Protein AF-A0A4R8XAH1-F1 (afdb_monomer)

Secondary structure (DSSP, 8-state):
-HHHHHHHHH-TT-EES--STTPPEEPHHHHHHHHHHHHHHHHHSSSS----PPEES-HHHHHHHHHHHHHHHHHHHHHHHHHT-TTSTTHHHHHIIIIIIHHHHHHHHHGGGEE------THHHHHHHHHHHHHHIIIIISTTS-----TTS-HHHHHHHHHHHIIIIIIIHIIIIIIIIHHHHHHHHHHHHHHHHHHHHHHHTT--S-SSSS-HHHHHHHHHHHHHHHHH---S-------------

Mean predicted aligned error: 6.88 Å

Nearest PDB structures (foldseek):
  5jdl-assembly1_A  TM=2.296E-01  e=1.763E+00  Methanocaldococcus jannaschii DSM 2661

Structure (mmCIF, N/CA/C/O backbone):
data_AF-A0A4R8XAH1-F1
#
_entry.id   AF-A0A4R8XAH1-F1
#
loop_
_atom_site.group_PDB
_atom_site.id
_atom_site.type_symbol
_atom_site.label_atom_id
_atom_site.label_alt_id
_atom_site.label_comp_id
_atom_site.label_asym_id
_atom_site.label_entity_id
_atom_site.label_seq_id
_atom_site.pdbx_PDB_ins_code
_atom_site.Cartn_x
_atom_site.Cartn_y
_atom_site.Cartn_z
_atom_site.occupancy
_atom_site.B_iso_or_equiv
_atom_site.auth_seq_id
_atom_site.auth_comp_id
_atom_site.auth_asym_id
_atom_site.auth_atom_id
_atom_site.pdbx_PDB_model_num
ATOM 1 N N . MET A 1 1 ? -11.622 -10.767 -10.152 1.00 80.31 1 MET A N 1
ATOM 2 C CA . MET A 1 1 ? -11.996 -11.753 -11.192 1.00 80.31 1 MET A CA 1
ATOM 3 C C . MET A 1 1 ? -11.920 -11.150 -12.585 1.00 80.31 1 MET A C 1
ATOM 5 O O . MET A 1 1 ? -11.082 -11.608 -13.341 1.00 80.31 1 MET A O 1
ATOM 9 N N . LEU A 1 2 ? -12.671 -10.087 -12.905 1.00 91.75 2 LEU A N 1
ATOM 10 C CA . LEU A 1 2 ? -12.600 -9.442 -14.227 1.00 91.75 2 LEU A CA 1
ATOM 11 C C . LEU A 1 2 ? -11.176 -9.015 -14.633 1.00 91.75 2 LEU A C 1
ATOM 13 O O . LEU A 1 2 ? -10.730 -9.377 -15.710 1.00 91.75 2 LEU A O 1
ATOM 17 N N . ALA A 1 3 ? -10.437 -8.334 -13.748 1.00 90.75 3 ALA A N 1
ATOM 18 C CA . ALA A 1 3 ? -9.044 -7.949 -14.010 1.00 90.75 3 ALA A CA 1
ATOM 19 C C . ALA A 1 3 ? -8.142 -9.155 -14.341 1.00 90.75 3 ALA A C 1
ATOM 21 O O . ALA A 1 3 ? -7.347 -9.101 -15.268 1.00 90.75 3 ALA A O 1
ATOM 22 N N . LEU A 1 4 ? -8.315 -10.280 -13.639 1.00 90.81 4 LEU A N 1
ATOM 23 C CA . LEU A 1 4 ? -7.555 -11.498 -13.923 1.00 90.81 4 LEU A CA 1
ATOM 24 C C . LEU A 1 4 ? -7.918 -12.077 -15.296 1.00 90.81 4 LEU A C 1
ATOM 26 O O . LEU A 1 4 ? -7.029 -12.478 -16.031 1.00 90.81 4 LEU A O 1
ATOM 30 N N . ILE A 1 5 ? -9.205 -12.085 -15.657 1.00 93.56 5 ILE A N 1
ATOM 31 C CA . ILE A 1 5 ? -9.666 -12.534 -16.980 1.00 93.56 5 ILE A CA 1
ATOM 32 C C . ILE A 1 5 ? -9.057 -11.660 -18.079 1.00 93.56 5 ILE A C 1
ATOM 34 O O . ILE A 1 5 ? -8.561 -12.191 -19.067 1.00 93.56 5 ILE A O 1
ATOM 38 N N . VAL A 1 6 ? -9.039 -10.337 -17.893 1.00 93.88 6 VAL A N 1
ATOM 39 C CA . VAL A 1 6 ? -8.390 -9.403 -18.824 1.00 93.88 6 VAL A CA 1
ATOM 40 C C . VAL A 1 6 ? -6.916 -9.761 -19.007 1.00 93.88 6 VAL A C 1
ATOM 42 O O . VAL A 1 6 ? -6.478 -9.916 -20.139 1.00 93.88 6 VAL A O 1
ATOM 45 N N . LEU A 1 7 ? -6.158 -9.968 -17.925 1.00 93.19 7 LEU A N 1
ATOM 46 C CA . LEU A 1 7 ? -4.738 -10.321 -18.046 1.00 93.19 7 LEU A CA 1
ATOM 47 C C . LEU A 1 7 ? -4.526 -11.690 -18.702 1.00 93.19 7 LEU A C 1
ATOM 49 O O . LEU A 1 7 ? -3.669 -11.826 -19.564 1.00 93.19 7 LEU A O 1
ATOM 53 N N . LEU A 1 8 ? -5.333 -12.692 -18.348 1.00 92.62 8 LEU A N 1
ATOM 54 C CA . LEU A 1 8 ? -5.240 -14.032 -18.935 1.00 92.62 8 LEU A CA 1
ATOM 55 C C . LEU A 1 8 ? -5.605 -14.070 -20.425 1.00 92.62 8 LEU A C 1
ATOM 57 O O . LEU A 1 8 ? -5.234 -15.019 -21.107 1.00 92.62 8 LEU A O 1
ATOM 61 N N . THR A 1 9 ? -6.340 -13.074 -20.925 1.00 92.62 9 THR A N 1
ATOM 62 C CA . THR A 1 9 ? -6.784 -13.014 -22.326 1.00 92.62 9 THR A CA 1
ATOM 63 C C . THR A 1 9 ? -5.953 -12.061 -23.177 1.00 92.62 9 THR A C 1
ATOM 65 O O . THR A 1 9 ? -5.678 -12.376 -24.329 1.00 92.62 9 THR A O 1
ATOM 68 N N . LEU A 1 10 ? -5.547 -10.913 -22.627 1.00 93.00 10 LEU A N 1
ATOM 69 C CA . LEU A 1 10 ? -4.874 -9.835 -23.362 1.00 93.00 10 LEU A CA 1
ATOM 70 C C . LEU A 1 10 ? -3.373 -9.707 -23.039 1.00 93.00 10 LEU A C 1
ATOM 72 O O . LEU A 1 10 ? -2.666 -8.963 -23.714 1.00 93.00 10 LEU A O 1
ATOM 76 N N . SER A 1 11 ? -2.883 -10.424 -22.024 1.00 90.44 11 SER A N 1
ATOM 77 C CA . SER A 1 11 ? -1.490 -10.394 -21.548 1.00 90.44 11 SER A CA 1
ATOM 78 C C . SER A 1 11 ? -0.994 -11.803 -21.211 1.00 90.44 11 SER A C 1
ATOM 80 O O . SER A 1 11 ? -0.525 -12.077 -20.105 1.00 90.44 11 SER A O 1
ATOM 82 N N . THR A 1 12 ? -1.118 -12.721 -22.172 1.00 88.75 12 THR A N 1
ATOM 83 C CA . THR A 1 12 ? -0.816 -14.153 -21.989 1.00 88.75 12 THR A CA 1
ATOM 84 C C . THR A 1 12 ? 0.634 -14.425 -21.596 1.00 88.75 12 THR A C 1
ATOM 86 O O . THR A 1 12 ? 0.892 -15.354 -20.832 1.00 88.75 12 THR A O 1
ATOM 89 N N . ASP A 1 13 ? 1.566 -13.595 -22.062 1.00 89.06 13 ASP A N 1
ATOM 90 C CA . ASP A 1 13 ? 3.002 -13.764 -21.810 1.00 89.06 13 ASP A CA 1
ATOM 91 C C . ASP A 1 13 ? 3.431 -13.244 -20.427 1.00 89.06 13 ASP A C 1
ATOM 93 O O . ASP A 1 13 ? 4.529 -13.543 -19.956 1.00 89.06 13 ASP A O 1
ATOM 97 N N . GLY A 1 14 ? 2.563 -12.491 -19.744 1.00 91.94 14 GLY A N 1
ATOM 98 C CA . GLY A 1 14 ? 2.866 -11.844 -18.473 1.00 91.94 14 GLY A CA 1
ATOM 99 C C . GLY A 1 14 ? 2.637 -10.338 -18.491 1.00 91.94 14 GLY A C 1
ATOM 100 O O . GLY A 1 14 ? 1.970 -9.797 -19.370 1.00 91.94 14 GLY A O 1
ATOM 101 N N . ILE A 1 15 ? 3.196 -9.657 -17.492 1.00 92.50 15 ILE A N 1
ATOM 102 C CA . ILE A 1 15 ? 3.097 -8.202 -17.329 1.00 92.50 15 ILE A CA 1
ATOM 103 C C . ILE A 1 15 ? 4.453 -7.598 -16.967 1.00 92.50 15 ILE A C 1
ATOM 105 O O . ILE A 1 15 ? 5.269 -8.244 -16.306 1.00 92.50 15 ILE A O 1
ATOM 109 N N . ARG A 1 16 ? 4.685 -6.338 -17.341 1.00 90.38 16 ARG A N 1
ATOM 110 C CA . ARG A 1 16 ? 5.861 -5.586 -16.872 1.00 90.38 16 ARG A CA 1
ATOM 111 C C . ARG A 1 16 ? 5.636 -5.050 -15.465 1.00 90.38 16 ARG A C 1
ATOM 113 O O . ARG A 1 16 ? 4.587 -4.468 -15.176 1.00 90.38 16 ARG A O 1
ATOM 120 N N . GLN A 1 17 ? 6.629 -5.229 -14.600 1.00 85.25 17 GLN A N 1
ATOM 121 C CA . GLN A 1 17 ? 6.599 -4.735 -13.218 1.00 85.25 17 GLN A CA 1
ATOM 122 C C . GLN A 1 17 ? 7.197 -3.327 -13.075 1.00 85.25 17 GLN A C 1
ATOM 124 O O . GLN A 1 17 ? 6.852 -2.641 -12.121 1.00 85.25 17 GLN A O 1
ATOM 129 N N . SER A 1 18 ? 8.022 -2.880 -14.031 1.00 82.44 18 SER A N 1
ATOM 130 C CA . SER A 1 18 ? 8.562 -1.514 -14.094 1.00 82.44 18 SER A CA 1
ATOM 131 C C . SER A 1 18 ? 8.273 -0.871 -15.455 1.00 82.44 18 SER A C 1
ATOM 133 O O . SER A 1 18 ? 8.141 -1.579 -16.457 1.00 82.44 18 SER A O 1
ATOM 135 N N . SER A 1 19 ? 8.148 0.457 -15.473 1.00 79.00 19 SER A N 1
ATOM 136 C CA . SER A 1 19 ? 8.124 1.296 -16.679 1.00 79.00 19 SER A CA 1
ATOM 137 C C . SER A 1 19 ? 9.520 1.539 -17.260 1.00 79.00 19 SER A C 1
ATOM 139 O O . SER A 1 19 ? 9.622 2.039 -18.379 1.00 79.00 19 SER A O 1
ATOM 141 N N . ASP A 1 20 ? 10.581 1.153 -16.542 1.00 78.56 20 ASP A N 1
ATOM 142 C CA . ASP A 1 20 ? 11.958 1.353 -16.989 1.00 78.56 20 ASP A CA 1
ATOM 143 C C . ASP A 1 20 ? 12.217 0.700 -18.358 1.00 78.56 20 ASP A C 1
ATOM 145 O O . ASP A 1 20 ? 11.811 -0.454 -18.593 1.00 78.56 20 ASP A O 1
ATOM 149 N N . PRO A 1 21 ? 12.956 1.380 -19.256 1.00 75.25 21 PRO A N 1
ATOM 150 C CA . PRO A 1 21 ? 13.357 0.810 -20.531 1.00 75.25 21 PRO A CA 1
ATOM 151 C C . PRO A 1 21 ? 14.051 -0.546 -20.356 1.00 75.25 21 PRO A C 1
ATOM 153 O O . PRO A 1 21 ? 15.011 -0.689 -19.603 1.00 75.25 21 PRO A O 1
ATOM 156 N N . GLY A 1 22 ? 13.566 -1.560 -21.075 1.00 78.12 22 GLY A N 1
ATOM 157 C CA . GLY A 1 22 ? 14.123 -2.913 -21.013 1.00 78.12 22 GLY A CA 1
ATOM 158 C C . GLY A 1 22 ? 13.627 -3.769 -19.843 1.00 78.12 22 GLY A C 1
ATOM 159 O O . GLY A 1 22 ? 14.090 -4.903 -19.710 1.00 78.12 22 GLY A O 1
ATOM 160 N N . SER A 1 23 ? 12.668 -3.293 -19.034 1.00 83.06 23 SER A N 1
ATOM 161 C CA . SER A 1 23 ? 12.050 -4.115 -17.986 1.00 83.06 23 SER A CA 1
ATOM 162 C C . SER A 1 23 ? 11.441 -5.397 -18.583 1.00 83.06 23 SER A C 1
ATOM 164 O O . SER A 1 23 ? 10.642 -5.311 -19.530 1.00 83.06 23 SER A O 1
ATOM 166 N N . PRO A 1 24 ? 11.808 -6.592 -18.079 1.00 87.69 24 PRO A N 1
ATOM 167 C CA . PRO A 1 24 ? 11.325 -7.849 -18.628 1.00 87.69 24 PRO A CA 1
ATOM 168 C C . PRO A 1 24 ? 9.827 -8.039 -18.371 1.00 87.69 24 PRO A C 1
ATOM 170 O O . PRO A 1 24 ? 9.253 -7.518 -17.412 1.00 87.69 24 PRO A O 1
ATOM 173 N N . ILE A 1 25 ? 9.193 -8.832 -19.233 1.00 90.69 25 ILE A N 1
ATOM 174 C CA . ILE A 1 25 ? 7.833 -9.314 -18.997 1.00 90.69 25 ILE A CA 1
ATOM 175 C C . ILE A 1 25 ? 7.915 -10.441 -17.966 1.00 90.69 25 ILE A C 1
ATOM 177 O O . ILE A 1 25 ? 8.612 -11.435 -18.172 1.00 90.69 25 ILE A O 1
ATOM 181 N N . THR A 1 26 ? 7.198 -10.285 -16.857 1.00 91.81 26 THR A N 1
ATOM 182 C CA . THR A 1 26 ? 7.143 -11.276 -15.783 1.00 91.81 26 THR A CA 1
ATOM 183 C C . THR A 1 26 ? 5.902 -12.151 -15.957 1.00 91.81 26 THR A C 1
ATOM 185 O O . THR A 1 26 ? 4.788 -11.613 -15.967 1.00 91.81 26 THR A O 1
ATOM 188 N N . PRO A 1 27 ? 6.043 -13.488 -16.038 1.00 93.31 27 PRO A N 1
ATOM 189 C CA . PRO A 1 27 ? 4.903 -14.390 -16.151 1.00 93.31 27 PRO A CA 1
ATOM 190 C C . PRO A 1 27 ? 3.898 -14.197 -15.010 1.00 93.31 27 PRO A C 1
ATOM 192 O O . PRO A 1 27 ? 4.283 -14.056 -13.848 1.00 93.31 27 PRO A O 1
ATOM 195 N N . LEU A 1 28 ? 2.598 -14.261 -15.315 1.00 92.31 28 LEU A N 1
ATOM 196 C CA . LEU A 1 28 ? 1.538 -13.997 -14.330 1.00 92.31 28 LEU A CA 1
ATOM 197 C C . LEU A 1 28 ? 1.630 -14.888 -13.086 1.00 92.31 28 LEU A C 1
ATOM 199 O O . LEU A 1 28 ? 1.351 -14.426 -11.986 1.00 92.31 28 LEU A O 1
ATOM 203 N N . TRP A 1 29 ? 2.043 -16.149 -13.220 1.00 92.12 29 TRP A N 1
ATOM 204 C CA . TRP A 1 29 ? 2.173 -17.037 -12.062 1.00 92.12 29 TRP A CA 1
ATOM 205 C C . TRP A 1 29 ? 3.278 -16.578 -11.098 1.00 92.12 29 TRP A C 1
ATOM 207 O O . TRP A 1 29 ? 3.083 -16.664 -9.888 1.00 92.12 29 TRP A O 1
ATOM 217 N N . VAL A 1 30 ? 4.387 -16.023 -11.608 1.00 92.44 30 VAL A N 1
ATOM 218 C CA . VAL A 1 30 ? 5.474 -15.460 -10.783 1.00 92.44 30 VAL A CA 1
ATOM 219 C C . VAL A 1 30 ? 4.960 -14.264 -9.984 1.00 92.44 30 VAL A C 1
ATOM 221 O O . VAL A 1 30 ? 5.322 -14.087 -8.826 1.00 92.44 30 VAL A O 1
ATOM 224 N N . VAL A 1 31 ? 4.064 -13.477 -10.584 1.00 90.50 31 VAL A N 1
ATOM 225 C CA . VAL A 1 31 ? 3.416 -12.329 -9.939 1.00 90.50 31 VAL A CA 1
ATOM 226 C C . VAL A 1 31 ? 2.378 -12.767 -8.902 1.00 90.50 31 VAL A C 1
ATOM 228 O O . VAL A 1 31 ? 2.279 -12.170 -7.835 1.00 90.50 31 VAL A O 1
ATOM 231 N N . LEU A 1 32 ? 1.580 -13.791 -9.210 1.00 91.62 32 LEU A N 1
ATOM 232 C CA . LEU A 1 32 ? 0.406 -14.177 -8.422 1.00 91.62 32 LEU A CA 1
ATOM 233 C C . LEU A 1 32 ? 0.733 -15.104 -7.249 1.00 91.62 32 LEU A C 1
ATOM 235 O O . LEU A 1 32 ? 0.083 -15.019 -6.209 1.00 91.62 32 LEU A O 1
ATOM 239 N N . VAL A 1 33 ? 1.713 -15.999 -7.389 1.00 93.44 33 VAL A N 1
ATOM 240 C CA . VAL A 1 33 ? 2.021 -17.005 -6.360 1.00 93.44 33 VAL A CA 1
ATOM 241 C C . VAL A 1 33 ? 2.443 -16.366 -5.028 1.00 93.44 33 VAL A C 1
ATOM 243 O O . VAL A 1 33 ? 1.825 -16.712 -4.018 1.00 93.44 33 VAL A O 1
ATOM 246 N N . PRO A 1 34 ? 3.401 -15.415 -4.968 1.00 93.00 34 PRO A N 1
ATOM 247 C CA . PRO A 1 34 ? 3.800 -14.801 -3.701 1.00 93.00 34 PRO A CA 1
ATOM 248 C C . PRO A 1 34 ? 2.637 -14.158 -2.919 1.00 93.00 34 PRO A C 1
ATOM 250 O O . PRO A 1 34 ? 2.467 -14.504 -1.745 1.00 93.00 34 PRO A O 1
ATOM 253 N N . PRO A 1 35 ? 1.791 -13.280 -3.504 1.00 91.12 35 PRO A N 1
ATOM 254 C CA . PRO A 1 35 ? 0.674 -12.701 -2.767 1.00 91.12 35 PRO A CA 1
ATOM 255 C C . PRO A 1 35 ? -0.415 -13.725 -2.426 1.00 91.12 35 PRO A C 1
ATOM 257 O O . PRO A 1 35 ? -0.992 -13.631 -1.347 1.00 91.12 35 PRO A O 1
ATOM 260 N N . LEU A 1 36 ? -0.682 -14.733 -3.269 1.00 91.81 36 LEU A N 1
ATOM 261 C CA . LEU A 1 36 ? -1.642 -15.797 -2.938 1.00 91.81 36 LEU A CA 1
ATOM 262 C C . LEU A 1 36 ? -1.184 -16.626 -1.731 1.00 91.81 36 LEU A C 1
ATOM 264 O O . LEU A 1 36 ? -1.990 -16.914 -0.841 1.00 91.81 36 LEU A O 1
ATOM 268 N N . VAL A 1 37 ? 0.104 -16.975 -1.670 1.00 93.69 37 VAL A N 1
ATOM 269 C CA . VAL A 1 37 ? 0.693 -17.675 -0.521 1.00 93.69 37 VAL A CA 1
ATOM 270 C C . VAL A 1 37 ? 0.647 -16.790 0.719 1.00 93.69 37 VAL A C 1
ATOM 272 O O . VAL A 1 37 ? 0.203 -17.248 1.769 1.00 93.69 37 VAL A O 1
ATOM 275 N N . ALA A 1 38 ? 1.027 -15.516 0.603 1.00 91.12 38 ALA A N 1
ATOM 276 C CA . ALA A 1 38 ? 0.974 -14.576 1.716 1.00 91.12 38 ALA A CA 1
ATOM 277 C C . ALA A 1 38 ? -0.455 -14.414 2.260 1.00 91.12 38 ALA A C 1
ATOM 279 O O . ALA A 1 38 ? -0.665 -14.621 3.450 1.00 91.12 38 ALA A O 1
ATOM 280 N N . ILE A 1 39 ? -1.458 -14.172 1.404 1.00 88.44 39 ILE A N 1
ATOM 281 C CA . ILE A 1 39 ? -2.877 -14.095 1.801 1.00 88.44 39 ILE A CA 1
ATOM 282 C C . ILE A 1 39 ? -3.320 -15.383 2.507 1.00 88.44 39 ILE A C 1
ATOM 284 O O . ILE A 1 39 ? -4.016 -15.321 3.523 1.00 88.44 39 ILE A O 1
ATOM 288 N N . SER A 1 40 ? -2.911 -16.546 1.993 1.00 90.44 40 SER A N 1
ATOM 289 C CA . SER A 1 40 ? -3.240 -17.847 2.590 1.00 90.44 40 SER A CA 1
ATOM 290 C C . SER A 1 40 ? -2.624 -18.001 3.983 1.00 90.44 40 SER A C 1
ATOM 292 O O . SER A 1 40 ? -3.320 -18.370 4.927 1.00 90.44 40 SER A O 1
ATOM 294 N N . LEU A 1 41 ? -1.346 -17.645 4.143 1.00 91.31 41 LEU A N 1
ATOM 295 C CA . LEU A 1 41 ? -0.654 -17.665 5.433 1.00 91.31 41 LEU A CA 1
ATOM 296 C C . LEU A 1 41 ? -1.274 -16.687 6.426 1.00 91.31 41 LEU A C 1
ATOM 298 O O . LEU A 1 41 ? -1.468 -17.029 7.586 1.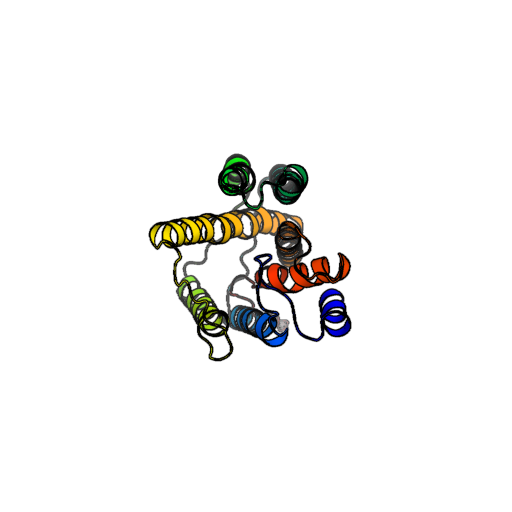00 91.31 41 LEU A O 1
AT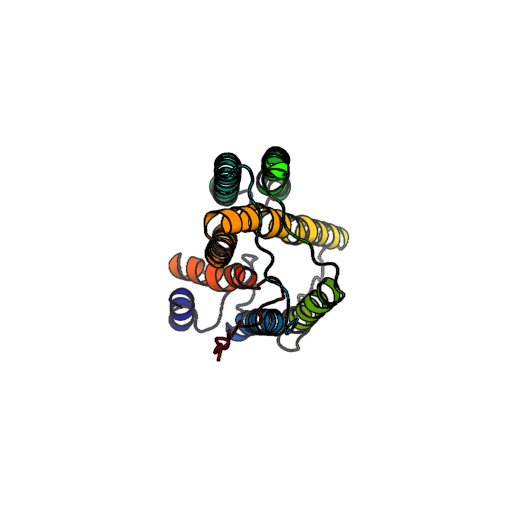OM 302 N N . THR A 1 42 ? -1.636 -15.488 5.984 1.00 87.00 42 THR A N 1
ATOM 303 C CA . THR A 1 42 ? -2.267 -14.484 6.840 1.00 87.00 42 THR A CA 1
ATOM 304 C C . THR A 1 42 ? -3.660 -14.897 7.317 1.00 87.00 42 THR A C 1
ATOM 306 O O . THR A 1 42 ? -4.097 -14.473 8.387 1.00 87.00 42 THR A O 1
ATOM 309 N N . ARG A 1 43 ? -4.363 -15.738 6.551 1.00 84.44 43 ARG A N 1
ATOM 310 C CA . ARG A 1 43 ? -5.612 -16.365 7.000 1.00 84.44 43 ARG A CA 1
ATOM 311 C C . ARG A 1 43 ? -5.386 -17.536 7.942 1.00 84.44 43 ARG A C 1
ATOM 313 O O . ARG A 1 43 ? -6.164 -17.716 8.867 1.00 84.44 43 ARG A O 1
ATOM 320 N N . ALA A 1 44 ? -4.324 -18.304 7.727 1.00 88.00 44 ALA A N 1
ATOM 321 C CA . ALA A 1 44 ? -3.985 -19.437 8.578 1.00 88.00 44 ALA A CA 1
ATOM 322 C C . ALA A 1 44 ? -3.342 -19.023 9.918 1.00 88.00 44 ALA A C 1
ATOM 324 O O . ALA A 1 44 ? -3.386 -19.790 10.881 1.00 88.00 44 ALA A O 1
ATOM 325 N N . LEU A 1 45 ? -2.722 -17.836 9.992 1.00 87.31 45 LEU A N 1
ATOM 326 C CA . LEU A 1 45 ? -1.907 -17.398 11.126 1.00 87.31 45 LEU A CA 1
ATOM 327 C C . LEU A 1 45 ? -2.420 -16.087 11.757 1.00 87.31 45 LEU A C 1
ATOM 329 O O . LEU A 1 45 ? -2.597 -15.097 11.048 1.00 87.31 45 LEU A O 1
ATOM 333 N N . PRO A 1 46 ? -2.558 -16.023 13.096 1.00 78.69 46 PRO A N 1
ATOM 334 C CA . PRO A 1 46 ? -2.701 -17.168 13.988 1.00 78.69 46 PRO A CA 1
ATOM 335 C C . PRO A 1 46 ? -4.043 -17.863 13.739 1.00 78.69 46 PRO A C 1
ATOM 337 O O . PRO A 1 46 ? -5.018 -17.228 13.344 1.00 78.69 46 PRO A O 1
ATOM 340 N N . TRP A 1 47 ? -4.099 -19.147 14.080 1.00 75.94 47 TRP A N 1
ATOM 341 C CA . TRP A 1 47 ? -5.306 -19.966 13.951 1.00 75.94 47 TRP A CA 1
ATOM 342 C C . TRP A 1 47 ? -6.534 -19.350 14.641 1.00 75.94 47 TRP A C 1
ATOM 344 O O . TRP A 1 47 ? -7.654 -19.507 14.170 1.00 75.94 47 TRP A O 1
ATOM 354 N N . SER A 1 48 ? -6.319 -18.618 15.740 1.00 70.44 48 SER A N 1
ATOM 355 C CA . SER A 1 48 ? -7.367 -17.919 16.483 1.00 70.44 48 SER A CA 1
ATOM 356 C C . SER A 1 48 ? -6.843 -16.580 16.990 1.00 70.44 48 SER A C 1
ATOM 358 O O . SER A 1 48 ? -6.125 -16.542 17.991 1.00 70.44 48 SER A O 1
ATOM 360 N N . ALA A 1 49 ? -7.204 -15.471 16.337 1.00 72.56 49 ALA A N 1
ATOM 361 C CA . ALA A 1 49 ? -7.093 -14.158 16.970 1.00 72.56 49 ALA A CA 1
ATOM 362 C C . ALA A 1 49 ? -8.474 -13.593 17.306 1.00 72.56 49 ALA A C 1
ATOM 364 O O . ALA A 1 49 ? -9.460 -13.896 16.633 1.00 72.56 49 ALA A O 1
ATOM 365 N N . PRO A 1 50 ? -8.549 -12.728 18.326 1.00 73.31 50 PRO A N 1
ATOM 366 C CA . PRO A 1 50 ? -9.748 -11.950 18.572 1.00 73.31 50 PRO A CA 1
ATOM 367 C C . PRO A 1 50 ? -10.025 -10.982 17.416 1.00 73.31 50 PRO A C 1
ATOM 369 O O . PRO A 1 50 ? -9.110 -10.371 16.859 1.00 73.31 50 PRO A O 1
ATOM 372 N N . ALA A 1 51 ? -11.308 -10.776 17.118 1.00 72.25 51 ALA A N 1
ATOM 373 C CA . ALA A 1 51 ? -11.736 -9.660 16.288 1.00 72.25 51 ALA A CA 1
ATOM 374 C C . ALA A 1 51 ? -11.445 -8.341 17.022 1.00 72.25 51 ALA A C 1
ATOM 376 O O . ALA A 1 51 ? -11.875 -8.134 18.157 1.00 72.25 51 ALA A O 1
ATOM 377 N N . LEU A 1 52 ? -10.691 -7.451 16.376 1.00 75.25 52 LEU A N 1
ATOM 378 C CA . LEU A 1 52 ? -10.333 -6.139 16.916 1.00 75.25 52 LEU A CA 1
ATOM 379 C C . LEU A 1 52 ? -11.140 -5.075 16.182 1.00 75.25 52 LEU A C 1
ATOM 381 O O . LEU A 1 52 ? -10.688 -4.526 15.176 1.00 75.25 52 LEU A O 1
ATOM 385 N N . GLU A 1 53 ? -12.350 -4.807 16.661 1.00 73.69 53 GLU A N 1
ATOM 386 C CA . GLU A 1 53 ? -13.178 -3.764 16.065 1.00 73.69 53 GLU A CA 1
ATOM 387 C C . GLU A 1 53 ? -12.755 -2.372 16.561 1.00 73.69 53 GLU A C 1
ATOM 389 O O . GLU A 1 53 ? -12.533 -2.172 17.764 1.00 73.69 53 GLU A O 1
ATOM 394 N N . PRO A 1 54 ? -12.605 -1.388 15.656 1.00 81.31 54 PRO A N 1
ATOM 395 C CA . PRO A 1 54 ? -12.328 -0.019 16.051 1.00 81.31 54 PRO A CA 1
ATOM 396 C C . PRO A 1 54 ? -13.551 0.583 16.745 1.00 81.31 54 PRO A C 1
ATOM 398 O O . PRO A 1 54 ? -14.667 0.533 16.235 1.00 81.31 54 PRO A O 1
ATOM 401 N N . THR A 1 55 ? -13.334 1.229 17.889 1.00 85.81 55 THR A N 1
ATOM 402 C CA . THR A 1 55 ? -14.382 2.016 18.552 1.00 85.81 55 THR A CA 1
ATOM 403 C C . THR A 1 55 ? -14.288 3.475 18.123 1.00 85.81 55 THR A C 1
ATOM 405 O O . THR A 1 55 ? -13.203 4.065 18.102 1.00 85.81 55 THR A O 1
ATOM 408 N N . VAL A 1 56 ? -15.432 4.060 17.763 1.00 91.56 56 VAL A N 1
ATOM 409 C CA . VAL A 1 56 ? -15.535 5.425 17.233 1.00 91.56 56 VAL A CA 1
ATOM 410 C C . VAL A 1 56 ? -16.338 6.292 18.190 1.00 91.56 56 VAL A C 1
ATOM 412 O O . VAL A 1 56 ? -17.489 5.986 18.482 1.00 91.56 56 VAL A O 1
ATOM 415 N N . SER A 1 57 ? -15.763 7.408 18.638 1.00 91.81 57 SER A N 1
ATOM 416 C CA . SER A 1 57 ? -16.487 8.384 19.468 1.00 91.81 57 SER A CA 1
ATOM 417 C C . SER A 1 57 ? -17.159 9.490 18.648 1.00 91.81 57 SER A C 1
ATOM 419 O O . SER A 1 57 ? -18.145 10.071 19.091 1.00 91.81 57 SER A O 1
ATOM 421 N N . ASN A 1 58 ? -16.656 9.788 17.443 1.00 93.12 58 ASN A N 1
ATOM 422 C CA . ASN A 1 58 ? -17.223 10.809 16.558 1.00 93.12 58 ASN A CA 1
ATOM 423 C C . ASN A 1 58 ? -17.143 10.393 15.081 1.00 93.12 58 ASN A C 1
ATOM 425 O O . ASN A 1 58 ? -16.172 10.686 14.377 1.00 93.12 58 ASN A O 1
ATOM 429 N N . ALA A 1 59 ? -18.208 9.759 14.587 1.00 92.62 59 ALA A N 1
ATOM 430 C CA . ALA A 1 59 ? -18.283 9.257 13.213 1.00 92.62 59 ALA A CA 1
ATOM 431 C C . ALA A 1 59 ? -18.144 10.362 12.151 1.00 92.62 59 ALA A C 1
ATOM 433 O O . ALA A 1 59 ? -17.567 10.139 11.088 1.00 92.62 59 ALA A O 1
ATOM 434 N N . ARG A 1 60 ? -18.618 11.586 12.430 1.00 94.06 60 ARG A N 1
ATOM 435 C CA . ARG A 1 60 ? -18.526 12.709 11.482 1.00 94.06 60 ARG A CA 1
ATOM 436 C C . ARG A 1 60 ? -17.080 13.166 11.294 1.00 94.06 60 ARG A C 1
ATOM 438 O O . ARG A 1 60 ? -16.677 13.440 10.164 1.00 94.06 60 ARG A O 1
ATOM 445 N N . ALA A 1 61 ? -16.308 13.240 12.377 1.00 93.56 61 ALA A N 1
ATOM 446 C CA . ALA A 1 61 ? -14.887 13.575 12.316 1.00 93.56 61 ALA A CA 1
ATOM 447 C C . ALA A 1 61 ? -14.088 12.498 11.564 1.00 93.56 61 ALA A C 1
ATOM 449 O O . ALA A 1 61 ? -13.268 12.833 10.709 1.00 93.56 61 ALA A O 1
ATOM 450 N N . ILE A 1 62 ? -14.385 11.217 11.817 1.00 94.44 62 ILE A N 1
ATOM 451 C CA . ILE A 1 62 ? -13.762 10.089 11.110 1.00 94.44 62 ILE A CA 1
ATOM 452 C C . ILE A 1 62 ? -14.109 10.098 9.620 1.00 94.44 62 ILE A C 1
ATOM 454 O O . ILE A 1 62 ? -13.206 9.984 8.798 1.00 94.44 62 ILE A O 1
ATOM 458 N N . ARG A 1 63 ? -15.372 10.348 9.250 1.00 95.69 63 ARG A N 1
ATOM 459 C CA . ARG A 1 63 ? -15.790 10.471 7.844 1.00 95.69 63 ARG A CA 1
ATOM 460 C C . ARG A 1 63 ? -15.073 11.598 7.110 1.00 95.69 63 ARG A C 1
ATOM 462 O O . ARG A 1 63 ? -14.610 11.388 5.996 1.00 95.69 63 ARG A O 1
ATOM 469 N N . ARG A 1 64 ? -14.950 12.780 7.723 1.00 95.75 64 ARG A N 1
ATOM 470 C CA . ARG A 1 64 ? -14.203 13.904 7.128 1.00 95.75 64 ARG A CA 1
ATOM 471 C C . ARG A 1 64 ? -12.733 13.555 6.932 1.00 95.75 64 ARG A C 1
ATOM 473 O O . ARG A 1 64 ? -12.190 13.820 5.869 1.00 95.75 64 ARG A O 1
ATOM 480 N N . SER A 1 65 ? -12.111 12.940 7.937 1.00 95.88 65 SER A N 1
ATOM 481 C CA . SER A 1 65 ? -10.717 12.515 7.836 1.00 95.88 65 SER A CA 1
ATOM 482 C C . SER A 1 65 ? -10.527 11.439 6.766 1.00 95.88 65 SER A C 1
ATOM 484 O O . SER A 1 65 ? -9.597 11.557 5.984 1.00 95.88 65 SER A O 1
ATOM 486 N N . GLY A 1 66 ? -11.403 10.432 6.693 1.00 96.50 66 GLY A N 1
ATOM 487 C CA . GLY A 1 66 ? -11.347 9.389 5.666 1.00 96.50 66 GLY A CA 1
ATOM 488 C C . GLY A 1 66 ? -11.545 9.945 4.256 1.00 96.50 66 GLY A C 1
ATOM 489 O O . GLY A 1 66 ? -10.779 9.611 3.362 1.00 96.50 66 GLY A O 1
ATOM 490 N N . MET A 1 67 ? -12.503 10.859 4.070 1.00 97.25 67 MET A N 1
ATOM 491 C CA . MET A 1 67 ? -12.711 11.535 2.786 1.00 97.25 67 MET A CA 1
ATOM 492 C C . MET A 1 67 ? -11.492 12.366 2.375 1.00 97.25 67 MET A C 1
ATOM 494 O O . MET A 1 67 ? -11.069 12.302 1.229 1.00 97.25 67 MET A O 1
ATOM 498 N N . ALA A 1 68 ? -10.894 13.114 3.305 1.00 96.69 68 ALA A N 1
ATOM 499 C CA . ALA A 1 68 ? -9.701 13.900 3.008 1.00 96.69 68 ALA A CA 1
ATOM 500 C C . ALA A 1 68 ? -8.504 13.012 2.619 1.00 96.6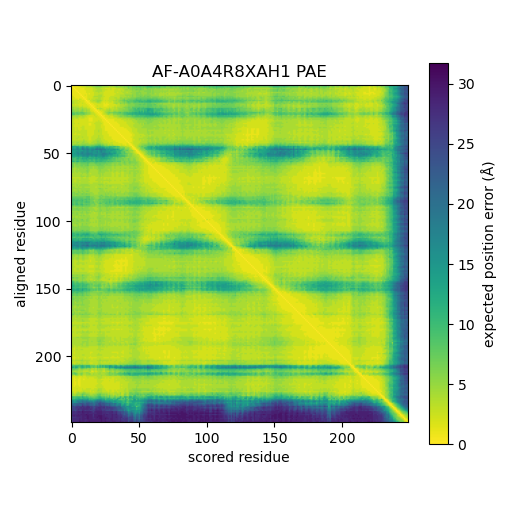9 68 ALA A C 1
ATOM 502 O O . ALA A 1 68 ? -7.768 13.361 1.705 1.00 96.69 68 ALA A O 1
ATOM 503 N N . LEU A 1 69 ? -8.351 11.839 3.247 1.00 97.69 69 LEU A N 1
ATOM 504 C CA . LEU A 1 69 ? -7.341 10.855 2.843 1.00 97.69 69 LEU A CA 1
ATOM 505 C C . LEU A 1 69 ? -7.623 10.288 1.446 1.00 97.69 69 LEU A C 1
ATOM 507 O O . LEU A 1 69 ? -6.706 10.201 0.643 1.00 97.69 69 LEU A O 1
ATOM 511 N N . LEU A 1 70 ? -8.875 9.958 1.113 1.00 97.38 70 LEU A N 1
ATOM 512 C CA . LEU A 1 70 ? -9.226 9.535 -0.251 1.00 97.38 70 LEU A CA 1
ATOM 513 C C . LEU A 1 70 ? -8.909 10.619 -1.284 1.00 97.38 70 LEU A C 1
ATOM 515 O O . LEU A 1 70 ? -8.395 10.313 -2.354 1.00 97.38 70 LEU A O 1
ATOM 519 N N . VAL A 1 71 ? -9.169 11.885 -0.950 1.00 96.94 71 VAL A N 1
ATOM 520 C CA . VAL A 1 71 ? -8.798 13.017 -1.802 1.00 96.94 71 VAL A CA 1
ATOM 521 C C . VAL A 1 71 ? -7.281 13.071 -1.995 1.00 96.94 71 VAL A C 1
ATOM 523 O O . VAL A 1 71 ? -6.850 13.176 -3.132 1.00 96.94 71 VAL A O 1
ATOM 526 N N . CYS A 1 72 ? -6.463 12.916 -0.947 1.00 96.50 72 CYS A N 1
ATOM 527 C CA . CYS A 1 72 ? -5.002 12.817 -1.093 1.00 96.50 72 CYS A CA 1
ATOM 528 C C . CYS A 1 72 ? -4.576 11.644 -1.996 1.00 96.50 72 CYS A C 1
ATOM 530 O O . CYS A 1 72 ? -3.712 11.823 -2.851 1.00 96.50 72 CYS A O 1
ATOM 532 N N . ALA A 1 73 ? -5.210 10.475 -1.844 1.00 95.19 73 ALA A N 1
ATOM 533 C CA . ALA A 1 73 ? -4.909 9.276 -2.630 1.00 95.19 73 ALA A CA 1
ATOM 534 C C . ALA A 1 73 ? -5.172 9.472 -4.131 1.00 95.19 73 ALA A C 1
ATOM 536 O O . ALA A 1 73 ? -4.454 8.923 -4.955 1.00 95.19 73 ALA A O 1
ATOM 537 N N . VAL A 1 74 ? -6.196 10.260 -4.479 1.00 94.19 74 VAL A N 1
ATOM 538 C CA . VAL A 1 74 ? -6.538 10.605 -5.868 1.00 94.19 74 VAL A CA 1
ATOM 539 C C . VAL A 1 74 ? -5.714 11.789 -6.374 1.00 94.19 74 VAL A C 1
ATOM 541 O O . VAL A 1 74 ? -5.281 11.791 -7.520 1.00 94.19 74 VAL A O 1
ATOM 544 N N . LEU A 1 75 ? -5.476 12.798 -5.534 1.00 93.75 75 LEU A N 1
ATOM 545 C CA . LEU A 1 75 ? -4.704 13.980 -5.912 1.00 93.75 75 LEU A CA 1
ATOM 546 C C . LEU A 1 75 ? -3.262 13.633 -6.260 1.00 93.75 75 LEU A C 1
ATOM 548 O O . LEU A 1 75 ? -2.728 14.237 -7.178 1.00 93.75 75 LEU A O 1
ATOM 552 N N . PHE A 1 76 ? -2.643 12.681 -5.563 1.00 92.88 76 PHE A N 1
ATOM 553 C CA . PHE A 1 76 ? -1.266 12.289 -5.846 1.00 92.88 76 PHE A CA 1
ATOM 554 C C . PHE A 1 76 ? -1.053 11.851 -7.310 1.00 92.88 76 PHE A C 1
ATOM 556 O O . PHE A 1 76 ? -0.343 12.567 -8.014 1.00 92.88 76 PHE A O 1
ATOM 563 N N . PRO A 1 77 ? -1.683 10.773 -7.825 1.00 90.12 77 PRO A N 1
ATOM 564 C CA . PRO A 1 77 ? -1.481 10.352 -9.212 1.00 90.12 77 PRO A CA 1
ATOM 565 C C . PRO A 1 77 ? -1.935 11.412 -10.226 1.00 90.12 77 PRO A C 1
ATOM 567 O O . PRO A 1 77 ? -1.344 11.514 -11.295 1.00 90.12 77 PRO A O 1
ATOM 570 N N . LEU A 1 78 ? -2.932 12.247 -9.898 1.00 91.06 78 LEU A N 1
ATOM 571 C CA . LEU A 1 78 ? -3.331 13.365 -10.761 1.00 91.06 78 LEU A CA 1
ATOM 572 C C . LEU A 1 78 ? -2.247 14.439 -10.858 1.00 91.06 78 LEU A C 1
ATOM 574 O O . LEU A 1 78 ? -1.974 14.916 -11.951 1.00 91.06 78 LEU A O 1
ATOM 578 N N . VAL A 1 79 ? -1.636 14.827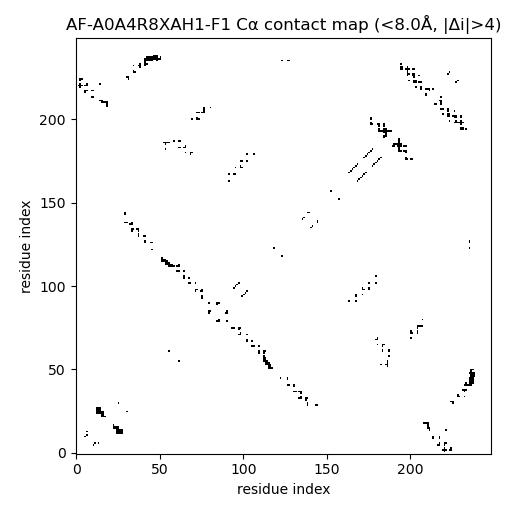 -9.736 1.00 91.44 79 VAL A N 1
ATOM 579 C CA . VAL A 1 79 ? -0.534 15.794 -9.732 1.00 91.44 79 VAL A CA 1
ATOM 580 C C . VAL A 1 79 ? 0.626 15.232 -10.538 1.00 91.44 79 VAL A C 1
ATOM 582 O O . VAL A 1 79 ? 1.055 15.898 -11.470 1.00 91.44 79 VAL A O 1
ATOM 585 N N . ILE A 1 80 ? 1.056 13.997 -10.254 1.00 90.44 80 ILE A N 1
ATOM 586 C CA . ILE A 1 80 ? 2.163 13.362 -10.981 1.00 90.44 80 ILE A CA 1
ATOM 587 C C . ILE A 1 80 ? 1.868 13.283 -12.483 1.00 90.44 80 ILE A C 1
ATOM 589 O O . ILE A 1 80 ? 2.706 13.694 -13.277 1.00 90.44 80 ILE A O 1
ATOM 593 N N . GLY A 1 81 ? 0.670 12.843 -12.876 1.00 86.69 81 GLY A N 1
ATOM 594 C CA . GLY A 1 81 ? 0.293 12.723 -14.286 1.00 86.69 81 GLY A CA 1
ATOM 595 C C . GLY A 1 81 ? 0.097 14.055 -15.019 1.00 86.69 81 GLY A C 1
ATOM 596 O O . GLY A 1 81 ? 0.209 14.084 -16.236 1.00 86.69 81 GLY A O 1
ATOM 597 N N . ILE A 1 82 ? -0.201 15.155 -14.316 1.00 89.81 82 ILE A N 1
ATOM 598 C CA . ILE A 1 82 ? -0.332 16.496 -14.920 1.00 89.81 82 ILE A CA 1
ATOM 599 C C . ILE A 1 82 ? 1.024 17.193 -15.019 1.00 89.81 82 ILE A C 1
ATOM 601 O O . ILE A 1 82 ? 1.262 17.937 -15.966 1.00 89.81 82 ILE A O 1
ATOM 605 N N . THR A 1 83 ? 1.880 17.027 -14.010 1.00 89.94 83 THR A N 1
ATOM 606 C CA . THR A 1 83 ? 3.175 17.711 -13.957 1.00 89.94 83 THR A CA 1
ATOM 607 C C . THR A 1 83 ? 4.300 16.911 -14.603 1.00 89.94 83 THR A C 1
ATOM 609 O O . THR A 1 83 ? 5.364 17.486 -14.794 1.00 89.94 83 THR A O 1
ATOM 612 N N . GLU A 1 84 ? 4.082 15.623 -14.900 1.00 87.88 84 GLU A N 1
ATOM 613 C CA . GLU A 1 84 ? 5.063 14.712 -15.519 1.00 87.88 84 GLU A CA 1
ATOM 614 C C . GLU A 1 84 ? 6.399 14.693 -14.747 1.00 87.88 84 GLU A C 1
ATOM 616 O O . GLU A 1 84 ? 7.484 14.789 -15.313 1.00 87.88 84 GLU A O 1
ATOM 621 N N . ILE A 1 85 ? 6.308 14.645 -13.410 1.00 88.06 85 ILE A N 1
ATOM 622 C CA . ILE A 1 85 ? 7.473 14.661 -12.502 1.00 88.06 85 ILE A CA 1
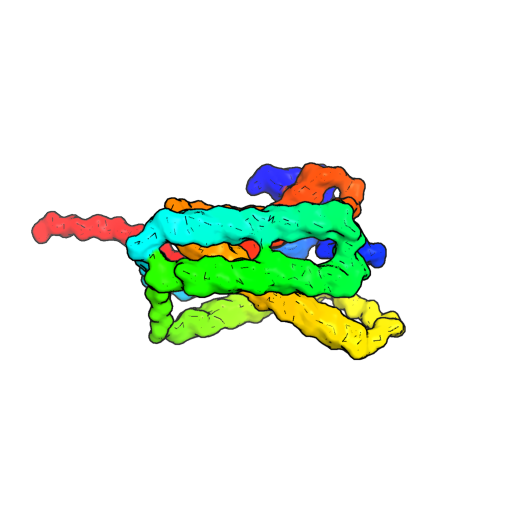ATOM 623 C C . ILE A 1 85 ? 7.865 13.261 -12.016 1.00 88.06 85 ILE A C 1
ATOM 625 O O . ILE A 1 85 ? 8.598 13.144 -11.043 1.00 88.06 85 ILE A O 1
ATOM 629 N N . ASP A 1 86 ? 7.337 12.196 -12.615 1.00 82.50 86 ASP A N 1
ATOM 630 C CA . ASP A 1 86 ? 7.551 10.806 -12.193 1.00 82.50 86 ASP A CA 1
ATOM 631 C C . ASP A 1 86 ? 9.021 10.368 -12.247 1.00 82.50 86 ASP A C 1
ATOM 633 O O . ASP A 1 86 ? 9.463 9.647 -11.351 1.00 82.50 86 ASP A O 1
ATOM 637 N N . ASP A 1 87 ? 9.792 10.897 -13.197 1.00 82.00 87 ASP A N 1
ATOM 638 C CA . ASP A 1 87 ? 11.231 10.632 -13.337 1.00 82.00 87 ASP A CA 1
ATOM 639 C C . ASP A 1 87 ? 12.127 11.717 -12.706 1.00 82.00 87 ASP A C 1
ATOM 641 O O . ASP A 1 87 ? 13.349 11.724 -12.887 1.00 82.00 87 ASP A O 1
ATOM 645 N N . SER A 1 88 ? 11.544 12.668 -11.969 1.00 85.12 88 SER A N 1
ATOM 646 C CA . SER A 1 88 ? 12.257 13.842 -11.467 1.00 85.12 88 SER A CA 1
ATOM 647 C C . SER A 1 88 ? 12.475 13.814 -9.948 1.00 85.12 88 SER A C 1
ATOM 649 O O . SER A 1 88 ? 11.810 13.105 -9.189 1.00 85.12 88 SER A O 1
ATOM 651 N N . ALA A 1 89 ? 13.436 14.607 -9.461 1.00 86.06 89 ALA A N 1
ATOM 652 C CA . ALA A 1 89 ? 13.749 14.672 -8.031 1.00 86.06 89 ALA A CA 1
ATOM 653 C C . ALA A 1 89 ? 12.571 15.214 -7.197 1.00 86.06 89 ALA A C 1
ATOM 655 O O . ALA A 1 89 ? 12.461 14.920 -6.005 1.00 86.06 89 ALA A O 1
ATOM 656 N N . GLU A 1 90 ? 11.681 15.982 -7.827 1.00 90.12 90 GLU A N 1
ATOM 657 C CA . GLU A 1 90 ? 10.464 16.558 -7.261 1.00 90.12 90 GLU A CA 1
ATOM 658 C C . GLU A 1 90 ? 9.398 15.505 -6.917 1.00 90.12 90 GLU A C 1
ATOM 660 O O . GLU A 1 90 ? 8.556 15.769 -6.049 1.00 90.12 90 GLU A O 1
ATOM 665 N N . TYR A 1 91 ? 9.469 14.301 -7.503 1.00 89.25 91 TYR A N 1
ATOM 666 C CA . TYR A 1 91 ? 8.577 13.182 -7.185 1.00 89.25 91 TYR A CA 1
ATOM 667 C C . TYR A 1 91 ? 8.553 12.870 -5.684 1.00 89.25 91 TYR A C 1
ATOM 669 O O . TYR A 1 91 ? 7.487 12.775 -5.069 1.00 89.25 91 TYR A O 1
ATOM 677 N N . PHE A 1 92 ? 9.732 12.746 -5.062 1.00 90.00 92 PHE A N 1
ATOM 678 C CA . PHE A 1 92 ? 9.839 12.349 -3.656 1.00 90.00 92 PHE A CA 1
ATOM 679 C C . PHE A 1 92 ? 9.260 13.402 -2.698 1.00 90.00 92 PHE A C 1
ATOM 681 O O . PHE A 1 92 ? 8.431 13.032 -1.863 1.00 90.00 92 PHE A O 1
ATOM 688 N N . PRO A 1 93 ? 9.608 14.704 -2.796 1.00 91.94 93 PRO A N 1
ATOM 689 C CA . PRO A 1 93 ? 8.945 15.747 -2.020 1.00 91.94 93 PRO A CA 1
ATOM 690 C C . PRO A 1 93 ? 7.430 15.788 -2.229 1.00 91.94 93 PRO A C 1
ATOM 692 O O . PRO A 1 93 ? 6.697 15.887 -1.244 1.00 91.94 93 PRO A O 1
ATOM 695 N N . ALA A 1 94 ? 6.943 15.682 -3.472 1.00 91.94 94 ALA A N 1
ATOM 696 C CA . ALA A 1 94 ? 5.508 15.674 -3.753 1.00 91.94 94 ALA A CA 1
ATOM 697 C C . ALA A 1 94 ? 4.810 14.503 -3.045 1.00 91.94 94 ALA A C 1
ATOM 699 O O . ALA A 1 94 ? 3.794 14.696 -2.372 1.00 91.94 94 ALA A O 1
ATOM 700 N N . LYS A 1 95 ? 5.406 13.308 -3.115 1.00 92.31 95 LYS A N 1
ATOM 701 C CA . LYS A 1 95 ? 4.925 12.104 -2.433 1.00 92.31 95 LYS A CA 1
ATOM 702 C C . LYS A 1 95 ? 4.882 12.285 -0.917 1.00 92.31 95 LYS A C 1
ATOM 704 O O . LYS A 1 95 ? 3.828 12.092 -0.317 1.00 92.31 95 LYS A O 1
ATOM 709 N N . VAL A 1 96 ? 5.975 12.751 -0.311 1.00 93.56 96 VAL A N 1
ATOM 710 C CA . VAL A 1 96 ? 6.053 12.991 1.139 1.00 93.56 96 VAL A CA 1
ATOM 711 C C . VAL A 1 96 ? 5.033 14.037 1.588 1.00 93.56 96 VAL A C 1
ATOM 713 O O . VAL A 1 96 ? 4.366 13.866 2.603 1.00 93.56 96 VAL A O 1
ATOM 716 N N . VAL A 1 97 ? 4.851 15.129 0.847 1.00 94.94 97 VAL A N 1
ATOM 717 C CA . VAL A 1 97 ? 3.894 16.177 1.233 1.00 94.94 97 VAL A CA 1
ATOM 718 C C . VAL A 1 97 ? 2.447 15.685 1.126 1.00 94.94 97 VAL A C 1
ATOM 720 O O . VAL A 1 97 ? 1.664 15.877 2.063 1.00 94.94 97 VAL A O 1
ATOM 723 N N . ILE A 1 98 ? 2.088 15.057 0.002 1.00 94.44 98 ILE A N 1
ATOM 724 C CA . ILE A 1 98 ? 0.701 14.697 -0.326 1.00 94.44 98 ILE A CA 1
ATOM 725 C C . ILE A 1 98 ? 0.255 13.420 0.396 1.00 94.44 98 ILE A C 1
ATOM 727 O O . ILE A 1 98 ? -0.890 13.367 0.853 1.00 94.44 98 ILE A O 1
ATOM 731 N N . LEU A 1 99 ? 1.129 12.414 0.517 1.00 93.94 99 LEU A N 1
ATOM 732 C CA . LEU A 1 99 ? 0.801 11.115 1.114 1.00 93.94 99 LEU A CA 1
ATOM 733 C C . LEU A 1 99 ? 1.250 10.970 2.576 1.00 93.94 99 LEU A C 1
ATOM 735 O O . LEU A 1 99 ? 0.616 10.214 3.305 1.00 93.94 99 LEU A O 1
ATOM 739 N N . ASP A 1 100 ? 2.230 11.737 3.062 1.00 93.31 100 ASP A N 1
ATOM 740 C CA . ASP A 1 100 ? 2.670 11.624 4.462 1.00 93.31 100 ASP A CA 1
ATOM 741 C C . ASP A 1 100 ? 2.314 12.863 5.293 1.00 93.31 100 ASP A C 1
ATOM 743 O O . ASP A 1 100 ? 1.583 12.767 6.280 1.00 93.31 100 ASP A O 1
ATOM 747 N N . GLY A 1 101 ? 2.771 14.051 4.893 1.00 94.31 101 GLY A N 1
ATOM 748 C CA . GLY A 1 101 ? 2.676 15.282 5.683 1.00 94.31 101 GLY A CA 1
ATOM 749 C C . GLY A 1 101 ? 1.243 15.775 5.908 1.00 94.31 101 GLY A C 1
ATOM 750 O O . GLY A 1 101 ? 0.800 15.923 7.054 1.00 94.31 101 GLY A O 1
ATOM 751 N N . ILE A 1 102 ? 0.495 16.019 4.824 1.00 95.00 102 ILE A N 1
ATOM 752 C CA . ILE A 1 102 ? -0.912 16.451 4.903 1.00 95.00 102 ILE A CA 1
ATOM 753 C C . ILE A 1 102 ? -1.768 15.381 5.616 1.00 95.00 102 ILE A C 1
ATOM 755 O O . ILE A 1 102 ? -2.470 15.720 6.580 1.00 95.00 102 ILE A O 1
ATOM 759 N N . PRO A 1 103 ? -1.695 14.092 5.233 1.00 96.00 103 PRO A N 1
ATOM 760 C CA . PRO A 1 103 ? -2.392 13.002 5.912 1.00 96.00 103 PRO A CA 1
ATOM 761 C C . PRO A 1 103 ? -2.078 12.893 7.402 1.00 96.00 103 PRO A C 1
ATOM 763 O O . PRO A 1 103 ? -3.013 12.802 8.201 1.00 96.00 103 PRO A O 1
ATOM 766 N N . ALA A 1 104 ? -0.808 12.990 7.805 1.00 95.25 104 ALA A N 1
ATOM 767 C CA . ALA A 1 104 ? -0.411 12.966 9.209 1.00 95.25 104 ALA A CA 1
ATOM 768 C C . ALA A 1 104 ? -1.094 14.082 10.008 1.00 95.25 104 ALA A C 1
ATOM 770 O O . ALA A 1 104 ? -1.644 13.825 11.082 1.00 95.25 104 ALA A O 1
ATOM 771 N N . ALA A 1 105 ? -1.142 15.308 9.477 1.00 94.81 105 ALA A N 1
ATOM 772 C CA . ALA A 1 105 ? -1.813 16.431 10.131 1.00 94.81 105 ALA A CA 1
ATOM 773 C C . ALA A 1 105 ? -3.335 16.209 10.269 1.00 94.81 105 ALA A C 1
ATOM 775 O O . ALA A 1 105 ? -3.924 16.484 11.323 1.00 94.81 105 ALA A O 1
ATOM 776 N N . LEU A 1 106 ? -3.985 15.674 9.230 1.00 93.12 106 LEU A N 1
ATOM 777 C CA . LEU A 1 106 ? -5.416 15.334 9.242 1.00 93.12 106 LEU A CA 1
ATOM 778 C C . LEU A 1 106 ? -5.729 14.216 10.248 1.00 93.12 106 LEU A C 1
ATOM 780 O O . LEU A 1 106 ? -6.724 14.262 10.984 1.00 93.12 106 LEU A O 1
ATOM 784 N N . VAL A 1 107 ? -4.859 13.211 10.300 1.00 93.12 107 VAL A N 1
ATOM 785 C CA . VAL A 1 107 ? -4.968 12.073 11.207 1.00 93.12 107 VAL A CA 1
ATOM 786 C C . VAL A 1 107 ? -4.737 12.508 12.643 1.00 93.12 107 VAL A C 1
ATOM 788 O O . VAL A 1 107 ? -5.529 12.141 13.508 1.00 93.12 107 VAL A O 1
ATOM 791 N N . TRP A 1 108 ? -3.731 13.338 12.903 1.00 93.62 108 TRP A N 1
ATOM 792 C CA . TRP A 1 108 ? -3.445 13.889 14.225 1.00 93.62 108 TRP A CA 1
ATOM 793 C C . TRP A 1 108 ? -4.651 14.629 14.813 1.00 93.62 108 TRP A C 1
ATOM 795 O O . TRP A 1 108 ? -5.005 14.431 15.973 1.00 93.62 108 TRP A O 1
ATOM 805 N N . ARG A 1 109 ? -5.367 15.415 13.999 1.00 91.31 109 ARG A N 1
ATOM 806 C CA . ARG A 1 109 ? -6.593 16.116 14.430 1.00 91.31 109 ARG A CA 1
ATOM 807 C C . ARG A 1 109 ? -7.753 15.175 14.765 1.00 91.31 109 ARG A C 1
ATOM 809 O O . ARG A 1 109 ? -8.639 15.542 15.533 1.00 91.31 109 ARG A O 1
ATOM 816 N N . SER A 1 110 ? -7.774 13.977 14.185 1.00 90.44 110 SER A N 1
ATOM 817 C CA . SER A 1 110 ? -8.865 13.007 14.339 1.00 90.44 110 SER A CA 1
ATOM 818 C C . SER A 1 110 ? -8.507 11.792 15.199 1.00 90.44 110 SER A C 1
ATOM 820 O O . SER A 1 110 ? -9.400 11.001 15.499 1.00 90.44 110 SER A O 1
ATOM 822 N N . CYS A 1 111 ? -7.253 11.650 15.643 1.00 86.94 111 CYS A N 1
ATOM 823 C CA . CYS A 1 111 ? -6.734 10.437 16.283 1.00 86.94 111 CYS A CA 1
ATOM 824 C C . CYS A 1 111 ? -7.463 10.078 17.582 1.00 86.94 111 CYS A C 1
ATOM 826 O O . CYS A 1 111 ? -7.652 8.905 17.877 1.00 86.94 111 CYS A O 1
ATOM 828 N N . ARG A 1 112 ? -7.953 11.078 18.323 1.00 89.06 112 ARG A N 1
ATOM 829 C CA . ARG A 1 112 ? -8.718 10.878 19.565 1.00 89.06 112 ARG A CA 1
ATOM 830 C C . ARG A 1 112 ? -10.114 10.292 19.331 1.00 89.06 112 ARG A C 1
ATOM 832 O O . ARG A 1 112 ? -10.744 9.845 20.286 1.00 89.06 112 ARG A O 1
ATOM 839 N N . ASN A 1 113 ? -10.598 10.303 18.086 1.00 90.50 113 ASN A N 1
ATOM 840 C CA . ASN A 1 113 ? -11.947 9.857 17.736 1.00 90.50 113 ASN A CA 1
ATOM 841 C C . ASN A 1 113 ? -12.034 8.374 17.352 1.00 90.50 113 ASN A C 1
ATOM 843 O O . ASN A 1 113 ? -13.136 7.889 17.093 1.00 90.50 113 ASN A O 1
ATOM 847 N N . ILE A 1 114 ? -10.898 7.672 17.301 1.00 88.25 114 ILE A N 1
ATOM 848 C CA . ILE A 1 114 ? -10.808 6.245 16.988 1.00 88.25 114 ILE A CA 1
ATOM 849 C C . ILE A 1 114 ? -9.895 5.557 18.004 1.00 88.25 114 ILE A C 1
ATOM 851 O O . ILE A 1 114 ? -8.787 6.019 18.271 1.00 88.25 114 ILE A O 1
ATOM 855 N N . LYS A 1 115 ? -10.346 4.442 18.579 1.00 86.44 115 LYS A N 1
ATOM 856 C CA . LYS A 1 115 ? -9.499 3.574 19.403 1.00 86.44 115 LYS A CA 1
ATOM 857 C C . LYS A 1 115 ? -9.485 2.181 18.801 1.00 86.44 115 LYS A C 1
ATOM 859 O O . LYS A 1 115 ? -10.535 1.590 18.566 1.00 86.44 115 LYS A O 1
ATOM 864 N N . ILE A 1 116 ? -8.283 1.666 18.581 1.00 80.88 116 ILE A N 1
ATOM 865 C CA . ILE A 1 116 ? -8.051 0.321 18.060 1.00 80.88 116 ILE A CA 1
ATOM 866 C C . ILE A 1 116 ? -7.478 -0.500 19.208 1.00 80.88 116 ILE A C 1
ATOM 868 O O . ILE A 1 116 ? -6.440 -0.136 19.768 1.00 80.88 116 ILE A O 1
ATOM 872 N N . ALA A 1 117 ? -8.160 -1.583 19.573 1.00 78.56 117 ALA A N 1
ATOM 873 C CA . ALA A 1 117 ? -7.628 -2.525 20.545 1.00 78.56 117 ALA A CA 1
ATOM 874 C C . ALA A 1 117 ? -6.332 -3.133 19.992 1.00 78.56 117 ALA A C 1
ATOM 876 O O . ALA A 1 117 ? -6.293 -3.618 18.862 1.00 78.56 117 ALA A O 1
ATOM 877 N N . ARG A 1 118 ? -5.259 -3.080 20.784 1.00 74.38 118 ARG A N 1
ATOM 878 C CA . ARG A 1 118 ? -3.993 -3.731 20.447 1.00 74.38 118 ARG A CA 1
ATOM 879 C C . ARG A 1 118 ? -3.870 -4.981 21.308 1.00 74.38 118 ARG A C 1
ATOM 881 O O . ARG A 1 118 ? -3.758 -4.831 22.529 1.00 74.38 118 ARG A O 1
ATOM 888 N N . PRO A 1 119 ? -3.917 -6.191 20.724 1.00 72.88 119 PRO A N 1
ATOM 889 C CA . PRO A 1 119 ? -3.613 -7.391 21.479 1.00 72.88 119 PRO A CA 1
ATOM 890 C C . PRO A 1 119 ? -2.181 -7.271 22.013 1.00 72.88 119 PRO A C 1
ATOM 892 O O . PRO A 1 119 ? -1.377 -6.481 21.527 1.00 72.88 119 PRO A O 1
ATOM 895 N N . ARG A 1 120 ? -1.865 -8.008 23.073 1.00 79.38 120 ARG A N 1
ATOM 896 C CA . ARG A 1 120 ? -0.502 -8.113 23.610 1.00 79.38 120 ARG A CA 1
ATOM 897 C C . ARG A 1 120 ? -0.105 -9.578 23.659 1.00 79.38 120 ARG A C 1
ATOM 899 O O . ARG A 1 120 ? 0.151 -10.130 24.719 1.00 79.38 120 ARG A O 1
ATOM 906 N N . MET A 1 121 ? -0.137 -10.218 22.496 1.00 83.88 121 MET A N 1
ATOM 907 C CA . MET A 1 121 ? 0.114 -11.652 22.352 1.00 83.88 121 MET A CA 1
ATOM 908 C C . MET A 1 121 ? 1.298 -11.889 21.422 1.00 83.88 121 MET A C 1
ATOM 910 O O . MET A 1 121 ? 1.493 -11.136 20.476 1.00 83.88 121 MET A O 1
ATOM 914 N N . ALA A 1 122 ? 2.069 -12.952 21.653 1.00 85.31 122 ALA A N 1
ATOM 915 C CA . ALA A 1 122 ? 3.287 -13.238 20.887 1.00 85.31 122 ALA A CA 1
ATOM 916 C C . ALA A 1 122 ? 3.051 -13.370 19.366 1.00 85.31 122 ALA A C 1
ATOM 918 O O . ALA A 1 122 ? 3.909 -12.976 18.576 1.00 85.31 122 ALA A O 1
ATOM 919 N N . TRP A 1 123 ? 1.876 -13.862 18.949 1.00 85.75 123 TRP A N 1
ATOM 920 C CA . TRP A 1 123 ? 1.526 -14.038 17.533 1.00 85.75 123 TRP A CA 1
ATOM 921 C C . TRP A 1 123 ? 1.513 -12.753 16.719 1.00 85.75 123 TRP A C 1
ATOM 923 O O . TRP A 1 123 ? 1.761 -12.808 15.518 1.00 85.75 123 TRP A O 1
ATOM 933 N N . GLN A 1 124 ? 1.309 -11.600 17.356 1.00 84.38 124 GLN A N 1
ATOM 934 C CA . GLN A 1 124 ? 1.327 -10.313 16.661 1.00 84.38 124 GLN A CA 1
ATOM 935 C C . GLN A 1 124 ? 2.701 -9.979 16.065 1.00 84.38 124 GLN A C 1
ATOM 937 O O . GLN A 1 124 ? 2.793 -9.117 15.200 1.00 84.38 124 GLN A O 1
ATOM 942 N N . TRP A 1 125 ? 3.756 -10.639 16.551 1.00 85.75 125 TRP A N 1
ATOM 943 C CA . TRP A 1 125 ? 5.125 -10.436 16.099 1.00 85.75 125 TRP A CA 1
ATOM 944 C C . TRP A 1 125 ? 5.563 -11.546 15.153 1.00 85.75 125 TRP A C 1
ATOM 946 O O . TRP A 1 125 ? 6.014 -11.258 14.050 1.00 85.75 125 TRP A O 1
ATOM 956 N N . TRP A 1 126 ? 5.403 -12.816 15.542 1.00 90.12 126 TRP A N 1
ATOM 957 C CA . TRP A 1 126 ? 5.930 -13.913 14.728 1.00 90.12 126 TRP A CA 1
ATOM 958 C C . TRP A 1 126 ? 5.101 -14.180 13.465 1.00 90.12 126 TRP A C 1
ATOM 960 O O . TRP A 1 126 ? 5.688 -14.502 12.436 1.00 90.12 126 TRP A O 1
ATOM 970 N N . ALA A 1 127 ? 3.769 -14.022 13.492 1.00 89.50 127 ALA A N 1
ATOM 971 C CA . ALA A 1 127 ? 2.941 -14.336 12.323 1.00 89.50 127 ALA A CA 1
ATOM 972 C C . ALA A 1 127 ? 3.232 -13.398 11.133 1.00 89.50 127 ALA A C 1
ATOM 974 O O . ALA A 1 127 ? 3.473 -13.911 10.039 1.00 89.50 127 ALA A O 1
ATOM 975 N N . PRO A 1 128 ? 3.323 -12.061 11.312 1.00 87.94 128 PRO A N 1
ATOM 976 C CA . PRO A 1 128 ? 3.777 -11.173 10.242 1.00 87.94 128 PRO A CA 1
ATOM 977 C C . PRO A 1 128 ? 5.197 -11.484 9.760 1.00 87.94 128 PRO A C 1
ATOM 979 O O . PRO A 1 128 ? 5.433 -11.459 8.558 1.00 87.94 128 PRO A O 1
ATOM 982 N N . ILE A 1 129 ? 6.127 -11.831 10.663 1.00 91.44 129 ILE A N 1
ATOM 983 C CA . ILE A 1 129 ? 7.502 -12.199 10.281 1.00 91.44 129 ILE A CA 1
ATOM 984 C C . ILE A 1 129 ? 7.497 -13.411 9.343 1.00 91.44 129 ILE A C 1
ATOM 986 O O . ILE A 1 129 ? 8.154 -13.371 8.308 1.00 91.44 129 ILE A O 1
ATOM 990 N N . VAL A 1 130 ? 6.732 -14.461 9.658 1.00 93.25 130 VAL A N 1
ATOM 991 C CA . VAL A 1 130 ? 6.621 -15.650 8.794 1.00 93.25 130 VAL A CA 1
ATOM 992 C C . VAL A 1 130 ? 6.085 -15.277 7.411 1.00 93.25 130 VAL A C 1
ATOM 994 O O . VAL A 1 130 ? 6.661 -15.693 6.408 1.00 93.25 130 VAL A O 1
ATOM 997 N N . VAL A 1 131 ? 5.025 -14.464 7.345 1.00 92.12 131 VAL A N 1
ATOM 998 C CA . VAL A 1 131 ? 4.447 -14.009 6.069 1.00 92.12 131 VAL A CA 1
ATOM 999 C C . VAL A 1 131 ? 5.471 -13.212 5.257 1.00 92.12 131 VAL A C 1
ATOM 1001 O O . VAL A 1 131 ? 5.662 -13.506 4.080 1.00 92.12 131 VAL A O 1
ATOM 1004 N N . ILE A 1 132 ? 6.166 -12.257 5.883 1.00 91.00 132 ILE A N 1
ATOM 1005 C CA . ILE A 1 132 ? 7.187 -11.423 5.232 1.00 91.00 132 ILE A CA 1
ATOM 1006 C C . ILE A 1 132 ? 8.338 -12.285 4.712 1.00 91.00 132 ILE A C 1
ATOM 1008 O O . ILE A 1 132 ? 8.751 -12.113 3.568 1.00 91.00 132 ILE A O 1
ATOM 1012 N N . VAL A 1 133 ? 8.840 -13.230 5.512 1.00 95.12 133 VAL A N 1
ATOM 1013 C CA . VAL A 1 133 ? 9.948 -14.112 5.118 1.00 95.12 133 VAL A CA 1
ATOM 1014 C C . VAL A 1 133 ? 9.549 -14.991 3.935 1.00 95.12 133 VAL A C 1
ATOM 1016 O O . VAL A 1 133 ? 10.270 -15.025 2.941 1.00 95.12 133 VAL A O 1
ATOM 1019 N N . VAL A 1 134 ? 8.394 -15.663 4.001 1.00 95.56 134 VAL A N 1
ATOM 1020 C CA . VAL A 1 134 ? 7.932 -16.529 2.904 1.00 95.56 134 VAL A CA 1
ATOM 1021 C C . VAL A 1 134 ? 7.678 -15.718 1.637 1.00 95.56 134 VAL A C 1
ATOM 1023 O O . VAL A 1 134 ? 8.125 -16.117 0.564 1.00 95.56 134 VAL A O 1
ATOM 1026 N N . TRP A 1 135 ? 7.015 -14.566 1.754 1.00 93.12 135 TRP A N 1
ATOM 1027 C CA . TRP A 1 135 ? 6.788 -13.678 0.617 1.00 93.12 135 TRP A CA 1
ATOM 1028 C C . TRP A 1 135 ? 8.115 -13.226 -0.006 1.00 93.12 135 TRP A C 1
ATOM 1030 O O . TRP A 1 135 ? 8.289 -13.385 -1.208 1.00 93.12 135 TRP A O 1
ATOM 1040 N N . THR A 1 136 ? 9.078 -12.782 0.811 1.00 92.56 136 THR A N 1
ATOM 1041 C CA . THR A 1 136 ? 10.401 -12.325 0.348 1.00 92.56 136 THR A CA 1
ATOM 1042 C C . THR A 1 136 ? 11.159 -13.433 -0.378 1.00 92.56 136 THR A C 1
ATOM 1044 O O . THR A 1 136 ? 11.766 -13.192 -1.418 1.00 92.56 136 THR A O 1
ATOM 1047 N N . ILE A 1 137 ? 11.111 -14.668 0.132 1.00 94.94 137 ILE A N 1
ATOM 1048 C CA . ILE A 1 137 ? 11.741 -15.812 -0.536 1.00 94.94 137 ILE A CA 1
ATOM 1049 C C . ILE A 1 137 ? 11.103 -16.041 -1.910 1.00 94.94 137 ILE A C 1
ATOM 1051 O O . ILE A 1 137 ? 11.819 -16.180 -2.902 1.00 94.94 137 ILE A O 1
ATOM 1055 N N . LEU A 1 138 ? 9.771 -16.046 -1.986 1.00 94.69 138 LEU A N 1
ATOM 1056 C CA . LEU A 1 138 ? 9.035 -16.299 -3.226 1.00 94.69 138 LEU A CA 1
ATOM 1057 C C . LEU A 1 138 ? 9.191 -15.179 -4.265 1.00 94.69 138 LEU A C 1
ATOM 1059 O O . LEU A 1 138 ? 9.249 -15.476 -5.458 1.00 94.69 138 LEU A O 1
ATOM 1063 N N . SER A 1 139 ? 9.258 -13.918 -3.829 1.00 90.38 139 SER A N 1
ATOM 1064 C CA . SER A 1 139 ? 9.278 -12.754 -4.722 1.00 90.38 139 SER A CA 1
ATOM 1065 C C . SER A 1 139 ? 10.681 -12.249 -5.060 1.00 90.38 139 SER A C 1
ATOM 1067 O O . SER A 1 139 ? 10.864 -11.693 -6.137 1.00 90.38 139 SER A O 1
ATOM 1069 N N . GLN A 1 140 ? 11.673 -12.444 -4.180 1.00 89.81 140 GLN A N 1
ATOM 1070 C CA . GLN A 1 140 ? 13.014 -11.864 -4.349 1.00 89.81 140 GLN A CA 1
ATOM 1071 C C . GLN A 1 140 ? 14.141 -12.894 -4.481 1.00 89.81 140 GLN A C 1
ATOM 1073 O O . GLN A 1 140 ? 15.153 -12.583 -5.099 1.00 89.81 140 GLN A O 1
ATOM 1078 N N . ALA A 1 141 ? 14.012 -14.087 -3.887 1.00 91.44 141 ALA A N 1
ATOM 1079 C CA . ALA A 1 141 ? 15.133 -15.032 -3.752 1.00 91.44 141 ALA A CA 1
ATOM 1080 C C . ALA A 1 141 ? 14.916 -16.384 -4.451 1.00 91.44 141 ALA A C 1
ATOM 1082 O O . ALA A 1 141 ? 15.771 -17.267 -4.372 1.00 91.44 141 ALA A O 1
ATOM 1083 N N . SER A 1 142 ? 13.772 -16.579 -5.106 1.00 93.06 142 SER A N 1
ATOM 1084 C CA . SER A 1 142 ? 13.457 -17.849 -5.759 1.00 93.06 142 SER A CA 1
ATOM 1085 C C . SER A 1 142 ? 14.172 -17.997 -7.109 1.00 93.06 142 SER A C 1
ATOM 1087 O O . SER A 1 142 ? 14.388 -16.995 -7.786 1.00 93.06 142 SER A O 1
ATOM 1089 N N . PRO A 1 143 ? 14.491 -19.228 -7.562 1.00 91.25 143 PRO A N 1
ATOM 1090 C CA . PRO A 1 143 ? 15.299 -19.456 -8.770 1.00 91.25 143 PRO A CA 1
ATOM 1091 C C . PRO A 1 143 ? 14.718 -18.894 -10.076 1.00 91.25 143 PRO A C 1
ATOM 1093 O O . PRO A 1 143 ? 15.441 -18.737 -11.053 1.00 91.25 143 PRO A O 1
ATOM 1096 N N . TRP A 1 144 ? 13.411 -18.625 -10.113 1.00 89.12 144 TRP A N 1
ATOM 1097 C CA . TRP A 1 144 ? 12.712 -18.043 -11.262 1.00 89.12 144 TRP A CA 1
ATOM 1098 C C . TRP A 1 144 ? 12.715 -16.508 -11.272 1.00 89.12 144 TRP A C 1
ATOM 1100 O O . TRP A 1 144 ? 12.190 -15.907 -12.208 1.00 89.12 144 TRP A O 1
ATOM 1110 N N . ILE A 1 145 ? 13.257 -15.863 -10.236 1.00 88.31 145 ILE A N 1
ATOM 1111 C CA . ILE A 1 145 ? 13.376 -14.409 -10.167 1.00 88.31 145 ILE A CA 1
ATOM 1112 C C . ILE A 1 145 ? 14.663 -13.990 -10.872 1.00 88.31 145 ILE A C 1
ATOM 1114 O O . ILE A 1 145 ? 15.759 -14.419 -10.512 1.00 88.31 145 ILE A O 1
ATOM 1118 N N . ALA A 1 146 ? 14.526 -13.135 -11.883 1.00 82.62 146 ALA A N 1
ATOM 1119 C CA . ALA A 1 146 ? 15.671 -12.521 -12.535 1.00 82.62 146 ALA A CA 1
ATOM 1120 C C . ALA A 1 146 ? 16.384 -11.593 -11.541 1.00 82.62 146 ALA A C 1
ATOM 1122 O O . ALA A 1 146 ? 15.779 -10.657 -11.018 1.00 82.62 146 ALA A O 1
ATOM 1123 N N . VAL A 1 147 ? 17.667 -11.851 -11.283 1.00 81.12 147 VAL A N 1
ATOM 1124 C CA . VAL A 1 147 ? 18.490 -10.985 -10.432 1.00 81.12 147 VAL A CA 1
ATOM 1125 C C . VAL A 1 147 ? 18.989 -9.813 -11.282 1.00 81.12 147 VAL A C 1
ATOM 1127 O O . VAL A 1 147 ? 19.741 -10.047 -12.232 1.00 81.12 147 VAL A O 1
ATOM 1130 N N . PRO A 1 148 ? 18.588 -8.565 -10.984 1.00 77.19 148 PRO A N 1
ATOM 1131 C CA . PRO A 1 148 ? 19.050 -7.412 -11.742 1.00 77.19 148 PRO A CA 1
ATOM 1132 C C . PRO A 1 148 ? 20.558 -7.207 -11.563 1.00 77.19 148 PRO A C 1
ATOM 1134 O O . PRO A 1 148 ? 21.098 -7.319 -10.461 1.00 77.19 148 PRO A O 1
ATOM 1137 N N . THR A 1 149 ? 21.246 -6.888 -12.659 1.00 81.56 149 THR A N 1
ATOM 1138 C CA . THR A 1 149 ? 22.671 -6.544 -12.652 1.00 81.56 149 THR A CA 1
ATOM 1139 C C . THR A 1 149 ? 22.843 -5.032 -12.673 1.00 81.56 149 THR A C 1
ATOM 1141 O O . THR A 1 149 ? 22.404 -4.379 -13.614 1.00 81.56 149 THR A O 1
ATOM 1144 N N . PHE A 1 150 ? 23.540 -4.479 -11.682 1.00 82.44 150 PHE A N 1
ATOM 1145 C CA . PHE A 1 150 ? 23.767 -3.032 -11.556 1.00 82.44 150 PHE A CA 1
ATOM 1146 C C . PHE A 1 150 ? 25.177 -2.606 -11.999 1.00 82.44 150 PHE A C 1
ATOM 1148 O O . PHE A 1 150 ? 25.783 -1.708 -11.416 1.00 82.44 150 PHE A O 1
ATOM 1155 N N . GLN A 1 151 ? 25.746 -3.286 -12.999 1.00 85.19 151 GLN A N 1
ATOM 1156 C CA . GLN A 1 151 ? 27.082 -2.952 -13.496 1.00 85.19 151 GLN A CA 1
ATOM 1157 C C . GLN A 1 151 ? 27.101 -1.524 -14.058 1.00 85.19 151 GLN A C 1
ATOM 1159 O O . GLN A 1 151 ? 26.270 -1.172 -14.889 1.00 85.19 151 GLN A O 1
ATOM 1164 N N . GLY A 1 152 ? 28.053 -0.706 -13.602 1.00 86.12 152 GLY A N 1
ATOM 1165 C CA . GLY A 1 152 ? 28.209 0.681 -14.055 1.00 86.12 152 GLY A CA 1
ATOM 1166 C C . GLY A 1 152 ? 27.276 1.700 -13.389 1.00 86.12 152 GLY A C 1
ATOM 1167 O O . GLY A 1 152 ? 27.383 2.882 -13.702 1.00 86.12 152 GLY A O 1
ATOM 1168 N N . VAL A 1 153 ? 26.406 1.282 -12.462 1.00 88.31 153 VAL A N 1
ATOM 1169 C CA . VAL A 1 153 ? 25.579 2.203 -11.667 1.00 88.31 153 VAL A CA 1
ATOM 1170 C C . VAL A 1 153 ? 26.331 2.603 -10.398 1.00 88.31 153 VAL A C 1
ATOM 1172 O O . VAL A 1 153 ? 26.907 1.753 -9.717 1.00 88.31 153 VAL A O 1
ATOM 1175 N N . ASP A 1 154 ? 26.327 3.897 -10.070 1.00 93.06 154 ASP A N 1
ATOM 1176 C CA . ASP A 1 154 ? 26.950 4.407 -8.848 1.00 93.06 154 ASP A CA 1
ATOM 1177 C C . ASP A 1 154 ? 26.303 3.806 -7.585 1.00 93.06 154 ASP A C 1
ATOM 1179 O O . ASP A 1 154 ? 25.080 3.798 -7.424 1.00 93.06 154 ASP A O 1
ATOM 1183 N N . LEU A 1 155 ? 27.132 3.314 -6.660 1.00 92.81 155 LEU A N 1
ATOM 1184 C CA . LEU A 1 155 ? 26.655 2.676 -5.430 1.00 92.81 155 LEU A CA 1
ATOM 1185 C C . LEU A 1 155 ? 25.939 3.672 -4.508 1.00 92.81 155 LEU A C 1
ATOM 1187 O O . LEU A 1 155 ? 24.967 3.305 -3.847 1.00 92.81 155 LEU A O 1
ATOM 1191 N N . GLY A 1 156 ? 26.402 4.925 -4.464 1.00 95.00 156 GLY A N 1
ATOM 1192 C CA . GLY A 1 156 ? 25.762 5.981 -3.682 1.00 95.00 156 GLY A CA 1
ATOM 1193 C C . GLY A 1 156 ? 24.345 6.250 -4.177 1.00 95.00 156 GLY A C 1
ATOM 1194 O O . GLY A 1 156 ? 23.405 6.257 -3.381 1.00 95.00 156 GLY A O 1
ATOM 1195 N N . TYR A 1 157 ? 24.181 6.369 -5.494 1.00 90.25 157 TYR A N 1
ATOM 1196 C CA . TYR A 1 157 ? 22.881 6.498 -6.144 1.00 90.25 157 TYR A CA 1
ATOM 1197 C C . TYR A 1 157 ? 21.945 5.330 -5.801 1.00 90.25 157 TYR A C 1
ATOM 1199 O O . TYR A 1 157 ? 20.811 5.562 -5.380 1.00 90.25 157 TYR A O 1
ATOM 1207 N N . LEU A 1 158 ? 22.427 4.082 -5.882 1.00 90.38 158 LEU A N 1
ATOM 1208 C CA . LEU A 1 158 ? 21.635 2.898 -5.522 1.00 90.38 158 LEU A CA 1
ATOM 1209 C C . LEU A 1 158 ? 21.186 2.916 -4.058 1.00 90.38 158 LEU A C 1
ATOM 1211 O O . LEU A 1 158 ? 20.018 2.660 -3.775 1.00 90.38 158 LEU A O 1
ATOM 1215 N N . ILE A 1 159 ? 22.089 3.229 -3.123 1.00 94.38 159 ILE A N 1
ATOM 1216 C CA . ILE A 1 159 ? 21.767 3.276 -1.690 1.00 94.38 159 ILE A CA 1
ATOM 1217 C C . ILE A 1 159 ? 20.720 4.356 -1.412 1.00 94.38 159 ILE A C 1
ATOM 1219 O O . ILE A 1 159 ? 19.7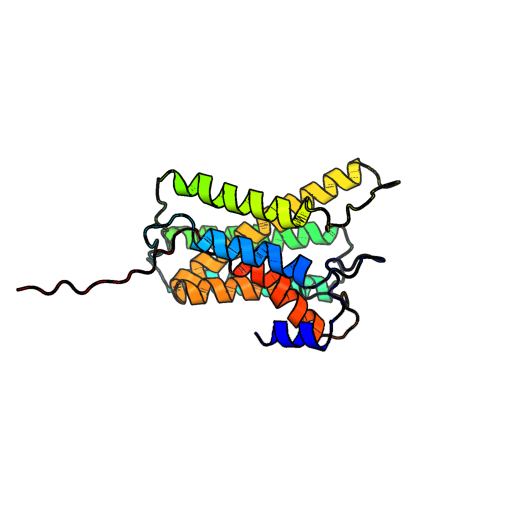52 4.101 -0.692 1.00 94.38 159 ILE A O 1
ATOM 1223 N N . VAL A 1 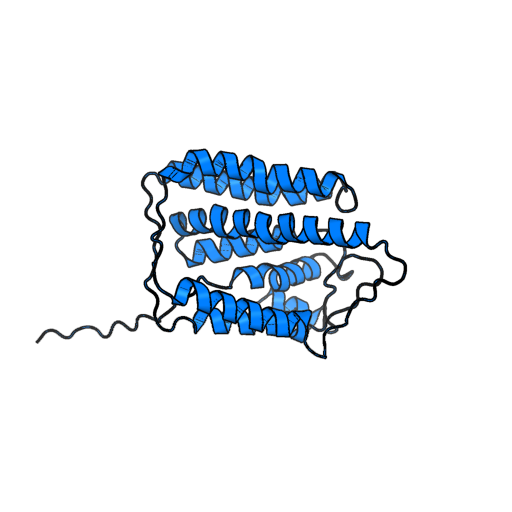160 ? 20.888 5.550 -1.985 1.00 92.50 160 VAL A N 1
ATOM 1224 C CA . VAL A 1 160 ? 19.951 6.663 -1.797 1.00 92.50 160 VAL A CA 1
ATOM 1225 C C . VAL A 1 160 ? 18.588 6.328 -2.400 1.00 92.50 160 VAL A C 1
ATOM 1227 O O . VAL A 1 160 ? 17.583 6.429 -1.698 1.00 92.50 160 VAL A O 1
ATOM 1230 N N . GLY A 1 161 ? 18.541 5.861 -3.651 1.00 88.69 161 GLY A N 1
ATOM 1231 C CA . GLY A 1 161 ? 17.297 5.488 -4.328 1.00 88.69 161 GLY A CA 1
ATOM 1232 C C . GLY A 1 161 ? 16.557 4.351 -3.621 1.00 88.69 161 GLY A C 1
ATOM 1233 O O . GLY A 1 161 ? 15.353 4.455 -3.371 1.00 88.69 161 GLY A O 1
ATOM 1234 N N . ALA A 1 162 ? 17.273 3.301 -3.207 1.00 89.75 162 ALA A N 1
ATOM 1235 C CA . ALA A 1 162 ? 16.699 2.194 -2.446 1.00 89.75 162 ALA A CA 1
ATOM 1236 C C . ALA A 1 162 ? 16.161 2.655 -1.085 1.00 89.75 162 ALA A C 1
ATOM 1238 O O . ALA A 1 162 ? 15.070 2.250 -0.688 1.00 89.75 162 ALA A O 1
ATOM 1239 N N . THR A 1 163 ? 16.882 3.540 -0.388 1.00 93.31 163 THR A N 1
ATOM 1240 C CA . THR A 1 163 ? 16.448 4.085 0.907 1.00 93.31 163 THR A CA 1
ATOM 1241 C C . THR A 1 163 ? 15.202 4.953 0.752 1.00 93.31 163 THR A C 1
ATOM 1243 O O . THR A 1 163 ? 14.235 4.769 1.488 1.00 93.31 163 THR A O 1
ATOM 1246 N N . LEU A 1 164 ? 15.186 5.865 -0.223 1.00 90.88 164 LEU A N 1
ATOM 1247 C CA . LEU A 1 164 ? 14.025 6.711 -0.503 1.00 90.88 164 LEU A CA 1
ATOM 1248 C C . LEU A 1 164 ? 12.805 5.875 -0.897 1.00 90.88 164 LEU A C 1
ATOM 1250 O O . LEU A 1 164 ? 11.702 6.140 -0.418 1.00 90.88 164 LEU A O 1
ATOM 1254 N N . THR A 1 165 ? 13.000 4.831 -1.700 1.00 88.75 165 THR A N 1
ATOM 1255 C CA . THR A 1 165 ? 11.937 3.889 -2.076 1.00 88.75 165 THR A CA 1
ATOM 1256 C C . THR A 1 165 ? 11.432 3.113 -0.861 1.00 88.75 165 THR A C 1
ATOM 1258 O O . THR A 1 165 ? 10.230 3.083 -0.612 1.00 88.75 165 THR A O 1
ATOM 1261 N N . ALA A 1 166 ? 12.323 2.548 -0.043 1.00 90.69 166 ALA A N 1
ATOM 1262 C CA . ALA A 1 166 ? 11.942 1.815 1.164 1.00 90.69 166 ALA A CA 1
ATOM 1263 C C . ALA A 1 166 ? 11.171 2.697 2.162 1.00 90.69 166 ALA A C 1
ATOM 1265 O O . ALA A 1 166 ? 10.195 2.251 2.764 1.00 90.69 166 ALA A O 1
ATOM 1266 N N . LEU A 1 167 ? 11.572 3.961 2.318 1.00 91.75 167 LEU A N 1
ATOM 1267 C CA . LEU A 1 167 ? 10.889 4.906 3.197 1.00 91.75 167 LEU A CA 1
ATOM 1268 C C . LEU A 1 167 ? 9.537 5.342 2.632 1.00 91.75 167 LEU A C 1
ATOM 1270 O O . LEU A 1 167 ? 8.542 5.286 3.346 1.00 91.75 167 LEU A O 1
ATOM 1274 N N . THR A 1 168 ? 9.480 5.765 1.371 1.00 90.81 168 THR A N 1
ATOM 1275 C CA . THR A 1 168 ? 8.257 6.355 0.806 1.00 90.81 168 THR A CA 1
ATOM 1276 C C . THR A 1 168 ? 7.266 5.301 0.326 1.00 90.81 168 THR A C 1
ATOM 1278 O O . THR A 1 168 ? 6.101 5.376 0.696 1.00 90.81 168 THR A O 1
ATOM 1281 N N . ALA A 1 169 ? 7.707 4.301 -0.443 1.00 88.19 169 ALA A N 1
ATOM 1282 C CA . ALA A 1 169 ? 6.852 3.224 -0.946 1.00 88.19 169 ALA A CA 1
ATOM 1283 C C . ALA A 1 169 ? 6.644 2.104 0.085 1.00 88.19 169 ALA A C 1
ATOM 1285 O O . ALA A 1 169 ? 5.573 1.518 0.157 1.00 88.19 169 ALA A O 1
ATOM 1286 N N . GLY A 1 170 ? 7.647 1.814 0.919 1.00 86.88 170 GLY A N 1
ATOM 1287 C CA . GLY A 1 170 ? 7.507 0.812 1.977 1.00 86.88 170 GLY A CA 1
ATOM 1288 C C . GLY A 1 170 ? 6.755 1.353 3.192 1.00 86.88 170 GLY A C 1
ATOM 1289 O O . GLY A 1 170 ? 5.667 0.889 3.518 1.00 86.88 170 GLY A O 1
ATOM 1290 N N . VAL A 1 171 ? 7.336 2.333 3.889 1.00 90.81 171 VAL A N 1
ATOM 1291 C CA . VAL A 1 171 ? 6.786 2.827 5.166 1.00 90.81 171 VAL A CA 1
ATOM 1292 C C . VAL A 1 171 ? 5.650 3.832 4.964 1.00 90.81 171 VAL A C 1
ATOM 1294 O O . VAL A 1 171 ? 4.612 3.700 5.613 1.00 90.81 171 VAL A O 1
ATOM 1297 N N . GLY A 1 172 ? 5.836 4.828 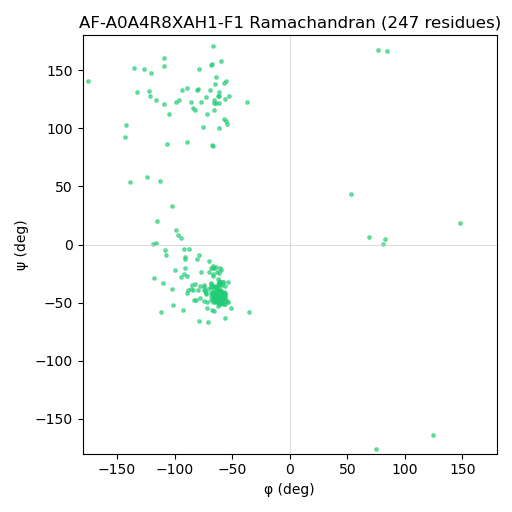4.096 1.00 94.38 172 GLY A N 1
ATOM 1298 C CA . GLY A 1 172 ? 4.870 5.907 3.867 1.00 94.38 172 GLY A CA 1
ATOM 1299 C C . GLY A 1 172 ? 3.538 5.387 3.335 1.00 94.38 172 GLY A C 1
ATOM 1300 O O . GLY A 1 172 ? 2.488 5.597 3.944 1.00 94.38 172 GLY A O 1
ATOM 1301 N N . GLU A 1 173 ? 3.569 4.604 2.255 1.00 94.38 173 GLU A N 1
ATOM 1302 C CA . GLU A 1 173 ? 2.346 4.029 1.684 1.00 94.38 173 GLU A CA 1
ATOM 1303 C C . GLU A 1 173 ? 1.645 3.056 2.642 1.00 94.38 173 GLU A C 1
ATOM 1305 O O . GLU A 1 173 ? 0.422 3.111 2.780 1.00 94.38 173 GLU A O 1
ATOM 1310 N N . GLU A 1 174 ? 2.381 2.219 3.376 1.00 92.56 174 GLU A N 1
ATOM 1311 C CA . GLU A 1 174 ? 1.787 1.340 4.392 1.00 92.56 174 GLU A CA 1
ATOM 1312 C C . GLU A 1 174 ? 1.095 2.160 5.497 1.00 92.56 174 GLU A C 1
ATOM 1314 O O . GLU A 1 174 ? -0.047 1.884 5.892 1.00 92.56 174 GLU A O 1
ATOM 1319 N N . LEU A 1 175 ? 1.740 3.231 5.967 1.00 94.25 175 LEU A N 1
ATOM 1320 C CA . LEU A 1 175 ? 1.179 4.133 6.968 1.00 94.25 175 LEU A CA 1
ATOM 1321 C C . LEU A 1 175 ? -0.085 4.834 6.445 1.00 94.25 175 LEU A C 1
ATOM 1323 O O . LEU A 1 175 ? -1.116 4.852 7.130 1.00 94.25 175 LEU A O 1
ATOM 1327 N N . PHE A 1 176 ? -0.047 5.356 5.222 1.00 96.69 176 PHE A N 1
ATOM 1328 C CA . PHE A 1 176 ? -1.179 6.039 4.615 1.00 96.69 176 PHE A CA 1
ATOM 1329 C C . PHE A 1 176 ? -2.344 5.088 4.326 1.00 96.69 176 PHE A C 1
ATOM 1331 O O . PHE A 1 176 ? -3.457 5.306 4.819 1.00 96.69 176 PHE A O 1
ATOM 1338 N N . TYR A 1 177 ? -2.113 4.015 3.567 1.00 95.38 177 TYR A N 1
ATOM 1339 C CA . TYR A 1 177 ? -3.180 3.142 3.084 1.00 95.38 177 TYR A CA 1
ATOM 1340 C C . TYR A 1 177 ? -3.678 2.189 4.172 1.00 95.38 177 TYR A C 1
ATOM 1342 O O . TYR A 1 177 ? -4.891 2.103 4.377 1.00 95.38 177 TYR A O 1
ATOM 1350 N N . ARG A 1 178 ? -2.795 1.518 4.928 1.00 91.38 178 ARG A N 1
ATOM 1351 C CA . ARG A 1 178 ? -3.203 0.501 5.924 1.00 91.38 178 ARG A CA 1
ATOM 1352 C C . ARG A 1 178 ? -3.484 1.058 7.297 1.00 91.38 178 ARG A C 1
ATOM 1354 O O . ARG A 1 178 ? -4.403 0.590 7.980 1.00 91.38 178 ARG A O 1
ATOM 1361 N N . TYR A 1 179 ? -2.687 2.017 7.751 1.00 91.44 179 TYR A N 1
ATOM 1362 C CA . TYR A 1 179 ? -2.856 2.526 9.104 1.00 91.44 179 TYR A CA 1
ATOM 1363 C C . TYR A 1 179 ? -3.834 3.697 9.164 1.00 91.44 179 TYR A C 1
ATOM 1365 O O . TYR A 1 179 ? -4.672 3.730 10.065 1.00 91.44 179 TYR A O 1
ATOM 1373 N N . TRP A 1 180 ? -3.802 4.638 8.222 1.00 95.12 180 TRP A N 1
ATOM 1374 C CA . TRP A 1 180 ? -4.670 5.816 8.274 1.00 95.12 180 TRP A CA 1
ATOM 1375 C C . TRP A 1 180 ? -5.985 5.658 7.520 1.00 95.12 180 TRP A C 1
ATOM 1377 O O . TRP A 1 180 ? -7.042 5.854 8.132 1.00 95.12 180 TRP A O 1
ATOM 1387 N N . LEU A 1 181 ? -5.934 5.328 6.229 1.00 95.94 181 LEU A N 1
ATOM 1388 C CA . LEU A 1 181 ? -7.110 5.241 5.366 1.00 95.94 181 LEU A CA 1
ATOM 1389 C C . LEU A 1 181 ? -7.953 4.013 5.709 1.00 95.94 181 LEU A C 1
ATOM 1391 O O . LEU A 1 181 ? -9.131 4.160 6.042 1.00 95.94 181 LEU A O 1
ATOM 1395 N N . GLN A 1 182 ? -7.350 2.821 5.700 1.00 93.75 182 GLN A N 1
ATOM 1396 C CA . GLN A 1 182 ? -8.064 1.573 5.961 1.00 93.75 182 GLN A CA 1
ATOM 1397 C C . GLN A 1 182 ? -8.723 1.582 7.339 1.00 93.75 182 GLN A C 1
ATOM 1399 O O . GLN A 1 182 ? -9.903 1.285 7.423 1.00 93.75 182 GLN A O 1
ATOM 1404 N N . THR A 1 183 ? -8.047 1.996 8.416 1.00 92.00 183 THR A N 1
ATOM 1405 C CA . THR A 1 183 ? -8.665 1.983 9.762 1.00 92.00 183 THR A CA 1
ATOM 1406 C C . THR A 1 183 ? -9.908 2.870 9.864 1.00 92.00 183 THR A C 1
ATOM 1408 O O . THR A 1 183 ? -10.868 2.524 10.551 1.00 92.00 183 THR A O 1
ATOM 1411 N N . ARG A 1 184 ? -9.931 4.004 9.153 1.00 94.25 184 ARG A N 1
ATOM 1412 C CA . ARG A 1 184 ? -11.102 4.891 9.081 1.00 94.25 184 ARG A CA 1
ATOM 1413 C C . ARG A 1 184 ? -12.191 4.312 8.196 1.00 94.25 184 ARG A C 1
ATOM 1415 O O . ARG A 1 184 ? -13.364 4.445 8.525 1.00 94.25 184 ARG A O 1
ATOM 1422 N N . ALA A 1 185 ? -11.812 3.683 7.091 1.00 94.69 185 ALA A N 1
ATOM 1423 C CA . ALA A 1 185 ? -12.748 3.023 6.201 1.00 94.69 185 ALA A CA 1
ATOM 1424 C C . ALA A 1 185 ? -13.392 1.801 6.877 1.00 94.69 185 ALA A C 1
ATOM 1426 O O . ALA A 1 185 ? -14.605 1.652 6.814 1.00 94.69 185 ALA A O 1
ATOM 1427 N N . GLU A 1 186 ? -12.623 0.998 7.616 1.00 93.12 186 GLU A N 1
ATOM 1428 C CA . GLU A 1 186 ? -13.112 -0.122 8.430 1.00 93.12 186 GLU A CA 1
ATOM 1429 C C . GLU A 1 186 ? -14.110 0.357 9.489 1.00 93.12 186 GLU A C 1
ATOM 1431 O O . GLU A 1 186 ? -15.157 -0.254 9.684 1.00 93.12 186 GLU A O 1
ATOM 1436 N N . ALA A 1 187 ? -13.823 1.495 10.123 1.00 91.69 187 ALA A N 1
ATOM 1437 C CA . ALA A 1 187 ? -14.697 2.114 11.112 1.00 91.69 187 ALA A CA 1
ATOM 1438 C C . ALA A 1 187 ? -16.029 2.651 10.541 1.00 91.69 187 ALA A C 1
ATOM 1440 O O . ALA A 1 187 ? -16.954 2.904 11.309 1.00 91.69 187 ALA A O 1
ATOM 1441 N N . LEU A 1 188 ? -16.133 2.863 9.223 1.00 93.25 188 LEU A N 1
ATOM 1442 C CA . LEU A 1 188 ? -17.324 3.427 8.566 1.00 93.25 188 LEU A CA 1
ATOM 1443 C C . LEU A 1 188 ? -18.085 2.414 7.703 1.00 93.25 188 LEU A C 1
ATOM 1445 O O . LEU A 1 188 ? -19.301 2.518 7.581 1.00 93.25 188 LEU A O 1
ATOM 1449 N N . LEU A 1 189 ? -17.371 1.477 7.081 1.00 93.81 189 LEU A N 1
ATOM 1450 C CA . LEU A 1 189 ? -17.879 0.529 6.083 1.00 93.81 189 LEU A CA 1
ATOM 1451 C C . LEU A 1 189 ? -17.781 -0.930 6.559 1.00 93.81 189 LEU A C 1
ATOM 1453 O O . LEU A 1 189 ? -18.105 -1.849 5.809 1.00 93.81 189 LEU A O 1
ATOM 1457 N N . GLY A 1 190 ? -17.297 -1.154 7.784 1.00 90.19 190 GLY A N 1
ATOM 1458 C CA . GLY A 1 190 ? -16.927 -2.474 8.284 1.00 90.19 190 GLY A CA 1
ATOM 1459 C C . GLY A 1 190 ? -15.584 -2.954 7.726 1.00 90.19 190 GLY A C 1
ATOM 1460 O O . GLY A 1 190 ? -15.037 -2.394 6.772 1.00 90.19 190 GLY A O 1
ATOM 1461 N N . ARG A 1 191 ? -15.044 -4.025 8.322 1.00 86.75 191 ARG A N 1
ATOM 1462 C CA . ARG A 1 191 ? -13.695 -4.541 8.024 1.00 86.75 191 ARG A CA 1
ATOM 1463 C C . ARG A 1 191 ? -13.455 -4.751 6.525 1.00 86.75 191 ARG A C 1
ATOM 1465 O O . ARG A 1 191 ? -12.518 -4.195 5.964 1.00 86.75 191 ARG A O 1
ATOM 1472 N N . TRP A 1 192 ? -14.324 -5.518 5.866 1.00 88.50 192 TRP A N 1
ATOM 1473 C CA . TRP A 1 192 ? -14.163 -5.842 4.445 1.00 88.50 192 TRP A CA 1
ATOM 1474 C C . TRP A 1 192 ? -14.325 -4.627 3.534 1.00 88.50 192 TRP A C 1
ATOM 1476 O O . TRP A 1 192 ? -13.526 -4.458 2.616 1.00 88.50 192 TRP A O 1
ATOM 1486 N N . GLY A 1 193 ? -15.294 -3.750 3.816 1.00 91.50 193 GLY A N 1
ATOM 1487 C CA . GLY A 1 193 ? -15.462 -2.506 3.065 1.00 91.50 193 GLY A CA 1
ATOM 1488 C C . GLY A 1 193 ? -14.218 -1.617 3.148 1.00 91.50 193 GLY A C 1
ATOM 1489 O O . GLY A 1 193 ? -13.778 -1.074 2.137 1.00 91.50 193 GLY A O 1
ATOM 1490 N N . GLY A 1 194 ? -13.600 -1.536 4.331 1.00 92.38 194 GLY A N 1
ATOM 1491 C CA . GLY A 1 194 ? -12.360 -0.790 4.533 1.00 92.38 194 GLY A CA 1
ATOM 1492 C C . GLY A 1 194 ? -11.151 -1.380 3.811 1.00 92.38 194 GLY A C 1
ATOM 1493 O O . GLY A 1 194 ? -10.429 -0.641 3.141 1.00 92.38 194 GLY A O 1
ATOM 1494 N N . VAL A 1 195 ? -10.959 -2.702 3.899 1.00 91.12 195 VAL A N 1
ATOM 1495 C CA . VAL A 1 195 ? -9.885 -3.417 3.188 1.00 91.12 195 VAL A CA 1
ATOM 1496 C C . VAL A 1 195 ? -10.021 -3.225 1.682 1.00 91.12 195 VAL A C 1
ATOM 1498 O O . VAL A 1 195 ? -9.058 -2.817 1.038 1.00 91.12 195 VAL A O 1
ATOM 1501 N N . VAL A 1 196 ? -11.206 -3.467 1.113 1.00 92.06 196 VAL A N 1
ATOM 1502 C CA . VAL A 1 196 ? -11.437 -3.339 -0.335 1.00 92.06 196 VAL A CA 1
ATOM 1503 C C . VAL A 1 196 ? -11.182 -1.908 -0.804 1.00 92.06 196 VAL A C 1
ATOM 1505 O O . VAL A 1 196 ? -10.460 -1.716 -1.780 1.00 92.06 196 VAL A O 1
ATOM 1508 N N . LEU A 1 197 ? -11.703 -0.905 -0.088 1.00 94.81 197 LEU A N 1
ATOM 1509 C CA . LEU A 1 197 ? -11.518 0.501 -0.451 1.00 94.81 197 LEU A CA 1
ATOM 1510 C C . LEU A 1 197 ? -10.041 0.911 -0.437 1.00 94.81 197 LEU A C 1
ATOM 1512 O O . LEU A 1 197 ? -9.563 1.497 -1.405 1.00 94.81 197 LEU A O 1
ATOM 1516 N N . ALA A 1 198 ? -9.314 0.600 0.639 1.00 95.12 198 ALA A N 1
ATOM 1517 C CA . ALA A 1 198 ? -7.904 0.963 0.753 1.00 95.12 198 ALA A CA 1
ATOM 1518 C C . ALA A 1 198 ? -7.038 0.225 -0.278 1.00 95.12 198 ALA A C 1
ATOM 1520 O O . ALA A 1 198 ? -6.155 0.831 -0.875 1.00 95.12 198 ALA A O 1
ATOM 1521 N N . SER A 1 199 ? -7.331 -1.053 -0.536 1.00 92.94 199 SER A N 1
ATOM 1522 C CA . SER A 1 199 ? -6.646 -1.860 -1.556 1.00 92.94 199 SER A CA 1
ATOM 1523 C C . SER A 1 199 ? -6.843 -1.307 -2.960 1.00 92.94 199 SER A C 1
ATOM 1525 O O . SER A 1 199 ? -5.911 -1.278 -3.754 1.00 92.94 199 SER A O 1
ATOM 1527 N N . PHE A 1 200 ? -8.060 -0.862 -3.264 1.00 93.19 200 PHE A N 1
ATOM 1528 C CA . PHE A 1 200 ? -8.384 -0.298 -4.564 1.00 93.19 200 PHE A CA 1
ATOM 1529 C C . PHE A 1 200 ? -7.768 1.091 -4.753 1.00 93.19 200 PHE A C 1
ATOM 1531 O O . PHE A 1 200 ? -7.195 1.357 -5.804 1.00 93.19 200 PHE A O 1
ATOM 1538 N N . ALA A 1 201 ? -7.817 1.947 -3.726 1.00 94.56 201 ALA A N 1
ATOM 1539 C CA . ALA A 1 201 ? -7.140 3.242 -3.748 1.00 94.56 201 ALA A CA 1
ATOM 1540 C C . ALA A 1 201 ? -5.622 3.076 -3.933 1.00 94.56 201 ALA A C 1
ATOM 1542 O O . ALA A 1 201 ? -5.030 3.765 -4.759 1.00 94.56 201 ALA A O 1
ATOM 1543 N N . PHE A 1 202 ? -5.024 2.105 -3.233 1.00 94.06 202 PHE A N 1
ATOM 1544 C CA . PHE A 1 202 ? -3.617 1.748 -3.394 1.00 94.06 202 PHE A CA 1
ATOM 1545 C C . PHE A 1 202 ? -3.304 1.237 -4.807 1.00 94.06 202 PHE A C 1
ATOM 1547 O O . PHE A 1 202 ? -2.284 1.574 -5.391 1.00 94.06 202 PHE A O 1
ATOM 1554 N N . ALA A 1 203 ? -4.192 0.445 -5.408 1.00 92.50 203 ALA A N 1
ATOM 1555 C CA . ALA A 1 203 ? -3.985 -0.014 -6.776 1.00 92.50 203 ALA A CA 1
ATOM 1556 C C . ALA A 1 203 ? -4.050 1.130 -7.797 1.00 92.50 203 ALA A C 1
ATOM 1558 O O . ALA A 1 203 ? -3.209 1.215 -8.687 1.00 92.50 203 ALA A O 1
ATOM 1559 N N . ILE A 1 204 ? -5.029 2.024 -7.655 1.00 89.94 204 ILE A N 1
ATOM 1560 C CA . ILE A 1 204 ? -5.241 3.141 -8.581 1.00 89.94 204 ILE A CA 1
ATOM 1561 C C . ILE A 1 204 ? -4.125 4.179 -8.509 1.00 89.94 204 ILE A C 1
ATOM 1563 O O . ILE A 1 204 ? -3.806 4.759 -9.539 1.00 89.94 204 ILE A O 1
ATOM 1567 N N . MET A 1 205 ? -3.505 4.412 -7.349 1.00 90.69 205 MET A N 1
ATOM 1568 C CA . MET A 1 205 ? -2.391 5.372 -7.253 1.00 90.69 205 MET A CA 1
ATOM 1569 C C . MET A 1 205 ? -1.199 4.994 -8.154 1.00 90.69 205 MET A C 1
ATOM 1571 O O . MET A 1 205 ? -0.378 5.844 -8.467 1.00 90.69 205 MET A O 1
ATOM 1575 N N . HIS A 1 206 ? -1.106 3.714 -8.525 1.00 88.75 206 HIS A N 1
ATOM 1576 C CA . HIS A 1 206 ? -0.067 3.150 -9.375 1.00 88.75 206 HIS A CA 1
ATOM 1577 C C . HIS A 1 206 ? -0.494 3.101 -10.850 1.00 88.75 206 HIS A C 1
ATOM 1579 O O . HIS A 1 206 ? 0.220 2.535 -11.676 1.00 88.75 206 HIS A O 1
ATOM 1585 N N . LEU A 1 207 ? -1.662 3.660 -11.193 1.00 85.81 207 LEU A N 1
ATOM 1586 C CA . LEU A 1 207 ? -2.007 3.957 -12.579 1.00 85.81 207 LEU A CA 1
ATOM 1587 C C . LEU A 1 207 ? -1.158 5.137 -13.046 1.00 85.81 207 LEU A C 1
ATOM 1589 O O . LEU A 1 207 ? -1.348 6.261 -12.590 1.00 85.81 207 LEU A O 1
ATOM 1593 N N . GLY A 1 208 ? -0.246 4.872 -13.970 1.00 72.44 208 GLY A N 1
ATOM 1594 C CA . GLY A 1 208 ? 0.611 5.875 -14.586 1.00 72.44 208 GLY A CA 1
ATOM 1595 C C . GLY A 1 208 ? 1.461 5.238 -15.680 1.00 72.44 208 GLY A C 1
ATOM 1596 O O . GLY A 1 208 ? 1.911 4.100 -15.527 1.00 72.44 208 GLY A O 1
ATOM 1597 N N . GLY A 1 209 ? 1.632 5.962 -16.787 1.00 68.56 209 GLY A N 1
ATOM 1598 C CA . GLY A 1 209 ? 2.395 5.524 -17.959 1.00 68.56 209 GLY A CA 1
ATOM 1599 C C . GLY A 1 209 ? 1.699 4.481 -18.848 1.00 68.56 209 GLY A C 1
ATOM 1600 O O . GLY A 1 209 ? 0.551 4.099 -18.627 1.00 68.56 209 GLY A O 1
ATOM 1601 N N . ASP A 1 210 ? 2.433 4.025 -19.867 1.00 77.00 210 ASP A N 1
ATOM 1602 C CA . ASP A 1 210 ? 2.066 2.932 -20.787 1.00 77.00 210 ASP A CA 1
ATOM 1603 C C . ASP A 1 210 ? 3.007 1.730 -20.580 1.00 77.00 210 ASP A C 1
ATOM 1605 O O . ASP A 1 210 ? 3.704 1.257 -21.476 1.00 77.00 210 ASP A O 1
ATOM 1609 N N . ARG A 1 211 ? 3.092 1.273 -19.328 1.00 85.00 211 ARG A N 1
ATOM 1610 C CA . ARG A 1 211 ? 4.026 0.233 -18.866 1.00 85.00 211 ARG A CA 1
ATOM 1611 C C . ARG A 1 211 ? 3.813 -1.114 -19.569 1.00 85.00 211 ARG A C 1
ATOM 1613 O O . ARG A 1 211 ? 4.762 -1.863 -19.779 1.00 85.00 211 ARG A O 1
ATOM 1620 N N . GLN A 1 212 ? 2.576 -1.461 -19.893 1.00 88.44 212 GLN A N 1
ATOM 1621 C CA . GLN A 1 212 ? 2.184 -2.696 -20.558 1.00 88.44 212 GLN A CA 1
ATOM 1622 C C . GLN A 1 212 ? 2.198 -2.554 -22.081 1.00 88.44 212 GLN A C 1
ATOM 1624 O O . GLN A 1 212 ? 2.374 -3.569 -22.748 1.00 88.44 212 GLN A O 1
ATOM 1629 N N . GLY A 1 213 ? 2.004 -1.352 -22.640 1.00 82.88 213 GLY A N 1
ATOM 1630 C CA . GLY A 1 213 ? 1.935 -1.133 -24.094 1.00 82.88 213 GLY A CA 1
ATOM 1631 C C . GLY A 1 213 ? 0.686 -1.718 -24.769 1.00 82.88 213 GLY A C 1
ATOM 1632 O O . GLY A 1 213 ? 0.578 -1.713 -25.992 1.00 82.88 213 GLY A O 1
ATOM 1633 N N . ASN A 1 214 ? -0.261 -2.242 -23.979 1.00 83.75 214 ASN A N 1
ATOM 1634 C CA . ASN A 1 214 ? -1.444 -2.980 -24.444 1.00 83.75 214 ASN A CA 1
ATOM 1635 C C . ASN A 1 214 ? -2.758 -2.247 -24.106 1.00 83.75 214 ASN A C 1
ATOM 1637 O O . ASN A 1 214 ? -3.836 -2.847 -24.060 1.00 83.75 214 ASN A O 1
ATOM 1641 N N . GLY A 1 215 ? -2.667 -0.938 -23.860 1.00 88.19 215 GLY A N 1
ATOM 1642 C CA . GLY A 1 215 ? -3.800 -0.056 -23.614 1.00 88.19 215 GLY A CA 1
ATOM 1643 C C . GLY A 1 215 ? -4.296 -0.019 -22.165 1.00 88.19 215 GLY A C 1
ATOM 1644 O O . GLY A 1 215 ? -3.990 -0.863 -21.319 1.00 88.19 215 GLY A O 1
ATOM 1645 N N . LEU A 1 216 ? -5.138 0.981 -21.894 1.00 89.69 216 LEU A N 1
ATOM 1646 C CA . LEU A 1 216 ? -5.580 1.356 -20.548 1.00 89.69 216 LEU A CA 1
ATOM 1647 C C . LEU A 1 216 ? -6.288 0.228 -19.780 1.00 89.69 216 LEU A C 1
ATOM 1649 O O . LEU A 1 216 ? -6.154 0.121 -18.563 1.00 89.69 216 LEU A O 1
ATOM 1653 N N . LEU A 1 217 ? -7.048 -0.629 -20.468 1.00 92.06 217 LEU A N 1
ATOM 1654 C CA . LEU A 1 217 ? -7.756 -1.731 -19.812 1.00 92.06 217 LEU A CA 1
ATOM 1655 C C . LEU A 1 217 ? -6.780 -2.744 -19.192 1.00 92.06 217 LEU A C 1
ATOM 1657 O O . LEU A 1 217 ? -7.017 -3.225 -18.082 1.00 92.06 217 LEU A O 1
ATOM 1661 N N . VAL A 1 218 ? -5.684 -3.043 -19.893 1.00 92.19 218 VAL A N 1
ATOM 1662 C CA . VAL A 1 218 ? -4.635 -3.950 -19.415 1.00 92.19 218 VAL A CA 1
ATOM 1663 C C . VAL A 1 218 ? -3.845 -3.300 -18.282 1.00 92.19 218 VAL A C 1
ATOM 1665 O O . VAL A 1 218 ? -3.573 -3.972 -17.290 1.00 92.19 218 VAL A O 1
ATOM 1668 N N . GLU A 1 219 ? -3.568 -1.995 -18.357 1.00 91.50 219 GLU A N 1
ATOM 1669 C CA . GLU A 1 219 ? -2.946 -1.249 -17.252 1.00 91.50 219 GLU A CA 1
ATOM 1670 C C . GLU A 1 219 ? -3.761 -1.338 -15.966 1.00 91.50 219 GLU A C 1
ATOM 1672 O O . GLU A 1 219 ? -3.248 -1.743 -14.920 1.00 91.50 219 GLU A O 1
ATOM 1677 N N . ILE A 1 220 ? -5.059 -1.033 -16.059 1.00 92.12 220 ILE A N 1
ATOM 1678 C CA . ILE A 1 220 ? -5.990 -1.107 -14.932 1.00 92.12 220 ILE A CA 1
ATOM 1679 C C . ILE A 1 220 ? -6.034 -2.523 -14.364 1.00 92.12 220 ILE A C 1
ATOM 1681 O O . ILE A 1 220 ? -5.958 -2.714 -13.148 1.00 92.12 220 ILE A O 1
ATOM 1685 N N . ALA A 1 221 ? -6.126 -3.531 -15.229 1.00 93.19 221 ALA A N 1
ATOM 1686 C CA . ALA A 1 221 ? -6.131 -4.916 -14.793 1.00 93.19 221 ALA A CA 1
ATOM 1687 C C . ALA A 1 221 ? -4.819 -5.307 -14.089 1.00 93.19 221 ALA A C 1
ATOM 1689 O O . ALA A 1 221 ? -4.862 -5.944 -13.034 1.00 93.19 221 ALA A O 1
ATOM 1690 N N . ALA A 1 222 ? -3.672 -4.881 -14.625 1.00 92.81 222 ALA A N 1
ATOM 1691 C CA . ALA A 1 222 ? -2.353 -5.162 -14.075 1.00 92.81 222 ALA A CA 1
ATOM 1692 C C . ALA A 1 222 ? -2.179 -4.539 -12.687 1.00 92.81 222 ALA A C 1
ATOM 1694 O O . ALA A 1 222 ? -1.794 -5.247 -11.757 1.00 92.81 222 ALA A O 1
ATOM 1695 N N . VAL A 1 223 ? -2.512 -3.257 -12.499 1.00 92.06 223 VAL A N 1
ATOM 1696 C CA . VAL A 1 223 ? -2.359 -2.613 -11.182 1.00 92.06 223 VAL A CA 1
ATOM 1697 C C . VAL A 1 223 ? -3.339 -3.170 -10.151 1.00 92.06 223 VAL A C 1
ATOM 1699 O O . VAL A 1 223 ? -2.960 -3.384 -9.003 1.00 92.06 223 VAL A O 1
ATOM 1702 N N . ILE A 1 224 ? -4.578 -3.499 -10.540 1.00 91.81 224 ILE A N 1
ATOM 1703 C CA . ILE A 1 224 ? -5.544 -4.122 -9.623 1.00 91.81 224 ILE A CA 1
ATOM 1704 C C . ILE A 1 224 ? -5.030 -5.481 -9.142 1.00 91.81 224 ILE A C 1
ATOM 1706 O O . ILE A 1 224 ? -5.185 -5.811 -7.968 1.00 91.81 224 ILE A O 1
ATOM 1710 N N . ILE A 1 225 ? -4.431 -6.274 -10.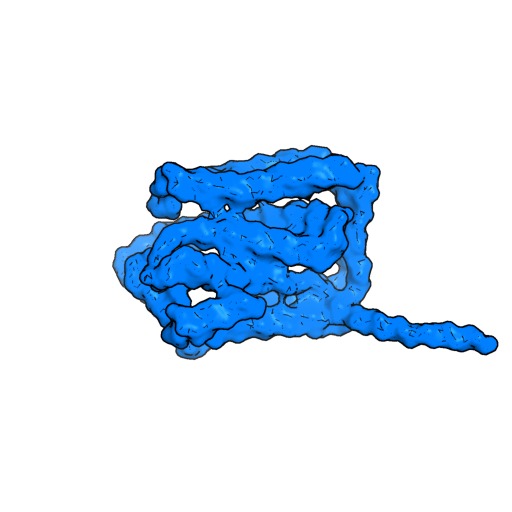031 1.00 90.75 225 ILE A N 1
ATOM 1711 C CA . ILE A 1 225 ? -3.916 -7.598 -9.682 1.00 90.75 225 ILE A CA 1
ATOM 1712 C C . ILE A 1 225 ? -2.629 -7.504 -8.866 1.00 90.75 225 ILE A C 1
ATOM 1714 O O . ILE A 1 225 ? -2.538 -8.142 -7.823 1.00 90.75 225 ILE A O 1
ATOM 1718 N N . VAL A 1 226 ? -1.655 -6.707 -9.304 1.00 88.81 226 VAL A N 1
ATOM 1719 C CA . VAL A 1 226 ? -0.363 -6.580 -8.619 1.00 88.81 226 VAL A CA 1
ATOM 1720 C C . VAL A 1 226 ? -0.550 -5.822 -7.311 1.00 88.81 226 VAL A C 1
ATOM 1722 O O . VAL A 1 226 ? -0.463 -6.400 -6.230 1.00 88.81 226 VAL A O 1
ATOM 1725 N N . GLN A 1 227 ? -0.896 -4.542 -7.409 1.00 89.44 227 GLN A N 1
ATOM 1726 C CA . GLN A 1 227 ? -0.920 -3.619 -6.281 1.00 89.44 227 GLN A CA 1
ATOM 1727 C C . GLN A 1 227 ? -2.110 -3.898 -5.359 1.00 89.44 227 GLN A C 1
ATOM 1729 O O . GLN A 1 227 ? -1.980 -3.941 -4.134 1.00 89.44 227 GLN A O 1
ATOM 1734 N N . GLY A 1 228 ? -3.273 -4.208 -5.937 1.00 83.50 228 GLY A N 1
ATOM 1735 C CA . GLY A 1 228 ? -4.458 -4.568 -5.159 1.00 83.50 228 GLY A CA 1
ATOM 1736 C C . GLY A 1 228 ? -4.316 -5.877 -4.373 1.00 83.50 228 GLY A C 1
ATOM 1737 O O . GLY A 1 228 ? -5.041 -6.059 -3.397 1.00 83.50 228 GLY A O 1
ATOM 1738 N N . SER A 1 229 ? -3.382 -6.774 -4.721 1.00 81.62 229 SER A N 1
ATOM 1739 C CA . SER A 1 229 ? -3.169 -8.017 -3.960 1.00 81.62 229 SER A CA 1
ATOM 1740 C C . SER A 1 229 ? -2.460 -7.792 -2.619 1.00 81.62 229 SER A C 1
ATOM 1742 O O . SER A 1 229 ? -2.870 -8.390 -1.621 1.00 81.62 229 SER A O 1
ATOM 1744 N N . PHE A 1 230 ? -1.502 -6.856 -2.548 1.00 73.81 230 PHE A N 1
ATOM 1745 C CA . PHE A 1 230 ? -0.927 -6.370 -1.280 1.00 73.81 230 PHE A CA 1
ATOM 1746 C C . PHE A 1 230 ? -2.014 -5.785 -0.374 1.00 73.81 230 PHE A C 1
ATOM 1748 O O . PHE A 1 230 ? -1.985 -5.933 0.844 1.00 73.81 230 PHE A O 1
ATOM 1755 N N . GLY A 1 231 ? -3.025 -5.196 -1.020 1.00 63.00 231 GLY A N 1
ATOM 1756 C CA . GLY A 1 231 ? -4.346 -4.860 -0.504 1.00 63.00 231 GLY A CA 1
ATOM 1757 C C . GLY A 1 231 ? -4.964 -5.819 0.500 1.00 63.00 231 GLY A C 1
ATOM 1758 O O . GLY A 1 231 ? -5.408 -5.450 1.589 1.00 63.00 231 GLY A O 1
ATOM 1759 N N . ILE A 1 232 ? -5.081 -7.052 0.029 1.00 66.38 232 ILE A N 1
ATOM 1760 C CA . ILE A 1 232 ? -6.032 -8.031 0.536 1.00 66.38 232 ILE A CA 1
ATOM 1761 C C . ILE A 1 232 ? -5.418 -8.860 1.659 1.00 66.38 232 ILE A C 1
ATOM 1763 O O . ILE A 1 232 ? -6.170 -9.545 2.348 1.00 66.38 232 ILE A O 1
ATOM 1767 N N . MET A 1 233 ? -4.100 -8.772 1.882 1.00 62.00 233 MET A N 1
ATOM 1768 C CA . MET A 1 233 ? -3.427 -9.391 3.023 1.00 62.00 233 MET A CA 1
ATOM 1769 C C . MET A 1 233 ? -4.088 -8.901 4.319 1.00 62.00 233 MET A C 1
ATOM 1771 O O . MET A 1 233 ? -3.949 -7.730 4.685 1.00 62.00 233 MET A O 1
ATOM 1775 N N . PRO A 1 234 ? -4.877 -9.751 5.004 1.00 55.59 234 PRO A N 1
ATOM 1776 C CA . PRO A 1 234 ? -5.612 -9.305 6.177 1.00 55.59 234 PRO A CA 1
ATOM 1777 C C . PRO A 1 234 ? -4.655 -8.947 7.321 1.00 55.59 234 PRO A C 1
ATOM 1779 O O . PRO A 1 234 ? -3.478 -9.280 7.323 1.00 55.59 234 PRO A O 1
ATOM 1782 N N . ARG A 1 235 ? -5.155 -8.339 8.396 1.00 56.38 235 ARG A N 1
ATOM 1783 C CA . ARG A 1 235 ? -4.451 -8.500 9.677 1.00 56.38 235 ARG A CA 1
ATOM 1784 C C . ARG A 1 235 ? -4.706 -9.921 10.170 1.00 56.38 235 ARG A C 1
ATOM 1786 O O . ARG A 1 235 ? -5.876 -10.309 10.249 1.00 56.38 235 ARG A O 1
ATOM 1793 N N . ALA A 1 236 ? -3.619 -10.633 10.466 1.00 44.06 236 ALA A N 1
ATOM 1794 C CA . ALA A 1 236 ? -3.565 -11.957 11.078 1.00 44.06 236 ALA A CA 1
ATOM 1795 C C . ALA A 1 236 ? -4.658 -12.115 12.152 1.00 44.06 236 ALA A C 1
ATOM 1797 O O . ALA A 1 236 ? -4.713 -11.296 13.076 1.00 44.06 236 ALA A O 1
ATOM 1798 N N . GLY A 1 237 ? -5.535 -13.123 12.015 1.00 48.59 237 GLY A N 1
ATOM 1799 C CA . GLY A 1 237 ? -6.544 -13.386 13.042 1.00 48.59 237 GLY A CA 1
ATOM 1800 C C . GLY A 1 237 ? -7.913 -13.942 12.677 1.00 48.59 237 GLY A C 1
ATOM 1801 O O . GLY A 1 237 ? -8.849 -13.797 13.460 1.00 48.59 237 GLY A O 1
ATOM 1802 N N . GLU A 1 238 ? -8.070 -14.538 11.505 1.00 51.31 238 GLU A N 1
ATOM 1803 C CA . GLU A 1 238 ? -9.361 -15.037 11.044 1.00 51.31 238 GLU A CA 1
ATOM 1804 C C . GLU A 1 238 ? -9.568 -16.492 11.500 1.00 51.31 238 GLU A C 1
ATOM 1806 O O . GLU A 1 238 ? -9.263 -17.424 10.769 1.00 51.31 238 GLU A O 1
ATOM 1811 N N . ALA A 1 239 ? -10.122 -16.703 12.700 1.00 38.91 239 ALA A N 1
ATOM 1812 C CA . ALA A 1 239 ? -10.879 -17.929 12.945 1.00 38.91 239 ALA A CA 1
ATOM 1813 C C . ALA A 1 239 ? -12.301 -17.693 12.437 1.00 38.91 239 ALA A C 1
ATOM 1815 O O . ALA A 1 239 ? -13.013 -16.826 12.952 1.00 38.91 239 ALA A O 1
ATOM 1816 N N . THR A 1 240 ? -12.733 -18.464 11.442 1.00 40.94 240 THR A N 1
ATOM 1817 C CA . THR A 1 240 ? -14.151 -18.597 11.109 1.00 40.94 240 THR A CA 1
ATOM 1818 C C . THR A 1 240 ? -14.885 -19.021 12.377 1.00 40.94 240 THR A C 1
ATOM 1820 O O . THR A 1 240 ? -14.773 -20.165 12.819 1.00 40.94 240 THR A O 1
ATOM 1823 N N . SER A 1 241 ? -15.594 -18.083 13.005 1.00 39.31 241 SER A N 1
ATOM 1824 C CA . SER A 1 241 ? -16.487 -18.369 14.119 1.00 39.31 241 SER A CA 1
ATOM 1825 C C . SER A 1 241 ? -17.649 -19.199 13.580 1.00 39.31 241 SER A C 1
ATOM 1827 O O . SER A 1 241 ? -18.708 -18.675 13.247 1.00 39.31 241 SER A O 1
ATOM 1829 N N . ASN A 1 242 ? -17.458 -20.514 13.499 1.00 36.25 242 ASN A N 1
ATOM 1830 C CA . ASN A 1 242 ? -18.571 -21.441 13.588 1.00 36.25 242 ASN A CA 1
ATOM 1831 C C . ASN A 1 242 ? -19.073 -21.336 15.027 1.00 36.25 242 ASN A C 1
ATOM 1833 O O . ASN A 1 242 ? -18.626 -22.067 15.910 1.00 36.25 242 ASN A O 1
ATOM 1837 N N . ARG A 1 243 ? -19.961 -20.369 15.289 1.00 39.44 243 ARG A N 1
ATOM 1838 C CA . ARG A 1 243 ? -20.818 -20.436 16.470 1.00 39.44 243 ARG A CA 1
ATOM 1839 C C . ARG A 1 243 ? -21.653 -21.700 16.311 1.00 39.44 243 ARG A C 1
ATOM 1841 O O . ARG A 1 243 ? -22.622 -21.711 15.560 1.00 39.44 243 ARG A O 1
ATOM 1848 N N . VAL A 1 244 ? -21.254 -22.765 16.994 1.00 41.41 244 VAL A N 1
ATOM 1849 C CA . VAL A 1 244 ? -22.198 -23.814 17.365 1.00 41.41 244 VAL A CA 1
ATOM 1850 C C . VAL A 1 244 ? -23.229 -23.120 18.260 1.00 41.41 244 VAL A C 1
ATOM 1852 O O . VAL A 1 244 ? -22.820 -22.482 19.234 1.00 41.41 244 VAL A O 1
ATOM 1855 N N . PRO A 1 245 ? -24.528 -23.130 17.924 1.00 44.12 245 PRO A N 1
ATOM 1856 C CA . PRO A 1 245 ? -25.528 -22.590 18.825 1.00 44.12 245 PRO A CA 1
ATOM 1857 C C . PRO A 1 245 ? -25.531 -23.459 20.084 1.00 44.12 245 PRO A C 1
ATOM 1859 O O . PRO A 1 245 ? -25.725 -24.671 20.000 1.00 44.12 245 PRO A O 1
ATOM 1862 N N . GLU A 1 246 ? -25.279 -22.847 21.242 1.00 40.53 246 GLU A N 1
ATOM 1863 C CA . GLU A 1 246 ? -25.584 -23.465 22.529 1.00 40.53 246 GLU A CA 1
ATOM 1864 C C . GLU A 1 246 ? -27.080 -23.797 22.531 1.00 40.53 246 GLU A C 1
ATOM 1866 O O . GLU A 1 246 ? -27.932 -22.909 22.576 1.00 40.53 246 GLU A O 1
ATOM 1871 N N . MET A 1 247 ? -27.401 -25.086 22.428 1.00 45.69 247 MET A N 1
ATOM 1872 C CA . MET A 1 247 ? -28.722 -25.582 22.777 1.00 45.69 247 MET A CA 1
ATOM 1873 C C . MET A 1 247 ? -28.787 -25.605 24.297 1.00 45.69 247 MET A C 1
ATOM 1875 O O . MET A 1 247 ? -28.226 -26.487 24.943 1.00 45.69 247 MET A O 1
ATOM 1879 N N . THR A 1 248 ? -29.443 -24.600 24.861 1.00 53.66 248 THR A N 1
ATOM 1880 C CA . THR A 1 248 ? -29.918 -24.630 26.238 1.00 53.66 248 THR A CA 1
ATOM 1881 C C . THR A 1 248 ? -30.997 -25.704 26.356 1.00 53.66 248 THR A C 1
ATOM 1883 O O . THR A 1 248 ? -32.056 -25.572 25.735 1.00 53.66 248 THR A O 1
ATOM 1886 N N . HIS A 1 249 ? -30.725 -26.735 27.152 1.00 50.94 249 HIS A N 1
ATOM 1887 C CA . HIS A 1 249 ? -31.716 -27.597 27.788 1.00 50.94 249 HIS A CA 1
ATOM 1888 C C . HIS A 1 249 ? -31.542 -27.493 29.299 1.00 50.94 249 HIS A C 1
ATOM 1890 O O . HIS A 1 249 ? -30.371 -27.478 29.743 1.00 50.94 249 HIS A O 1
#

Foldseek 3Di:
DVLVVCCVVQVVQAFFPDLDPPGDHDHVCLLQVLLVVLLVLLQVAPLADDDWAKDFPDLVLLVVLLVLLLVLLVVLLVVCQVVVCPVDPVNLVSLCVSQPVVSVVSCVVCVVGIDTDDDPDPSLPVSVVVSVVSSCCSNPPDPSDDDDDCPPPDPVVVVVVVVSCCVRVNVRLCCSLVVRNLSSQCNPVNNVRSLQVSLLSQLVSPPDDCRGVRDDSNSSSVSCSNSSSVSSSHRRGDDPPPPPDPPDD

Sequence (249 aa):
MLALIVLLTLSTDGIRQSSDPGSPITPLWVVLVPPLVAISLTRALPWSAPALEPTVSNARAIRRSGMALLVCAVLFPLVIGITEIDDSAEYFPAKVVILDGIPAALVWRSCRNIKIARPRMAWQWWAPIVVIVVWTILSQASPWIAVPTFQGVDLGYLIVGATLTALTAGVGEELFYRYWLQTRAEALLGRWGGVVLASFAFAIMHLGGDRQGNGLLVEIAAVIIVQGSFGIMPRAGEATSNRVPEMTH

Radius of gyration: 19.87 Å; Cα contacts (8 Å, |Δi|>4): 300; chains: 1; bounding box: 60×45×52 Å

Solvent-accessible surface area (backbone atoms only — not comparable to full-atom values): 13811 Å² total; per-residue (Å²): 107,69,41,55,52,49,38,65,70,79,32,75,75,24,46,45,88,46,74,56,90,85,51,61,68,43,43,56,64,70,65,46,49,29,50,53,51,31,36,51,45,26,44,56,26,43,63,73,38,80,86,68,68,60,46,70,81,38,67,69,56,44,50,53,42,33,50,52,42,52,48,34,49,53,46,47,36,51,50,39,69,72,67,68,30,78,92,41,83,62,35,57,59,51,46,44,45,46,51,40,51,53,42,49,56,49,43,64,76,42,48,90,32,51,47,70,71,76,83,91,56,75,58,78,56,54,41,58,51,53,37,52,52,53,29,45,41,56,64,69,67,33,95,88,46,84,78,84,81,66,83,92,57,60,65,68,58,50,53,51,52,51,48,53,43,47,46,48,65,50,49,36,43,44,45,35,37,59,58,52,35,16,51,38,31,23,64,73,55,38,64,66,50,4,41,52,53,30,11,49,50,56,10,54,45,64,60,71,88,70,51,68,75,69,53,70,70,50,48,53,19,47,26,44,56,58,45,21,39,71,30,66,46,57,79,58,17,53,46,83,79,76,74,73,77,82,80,86,126

pLDDT: mean 86.27, std 12.5, range [36.25, 97.69]